Protein AF-A0AAW2SDZ9-F1 (afdb_monomer_lite)

Sequence (221 aa):
MKGCKKLHLLQLLFLLTMFFPRPSVSGETPVSYCGGIRVKSPFLHQHPSNSSLLSHMIICKSDKLYYRTSIGLFKISHIDYENKLLTVSHSSCSSASSFVSPHNLSAGFVRSSSPNSLVLFNCSNRSSRFWTVPCNVTKLSGCHDHKQELTKGLSSCLLVDDVGKLKRGFHPRQLSCTHYSLVHRNKEILELGTRISFDIPDHVPNPCNECEKPDGIVGLD

Radius of gyration: 27.08 Å; chains: 1; bounding box: 66×50×92 Å

pLDDT: mean 74.29, std 16.48, range [34.25, 95.94]

Secondary structure (DSSP, 8-state):
---SSHHHHHHHHHHHHHSS-------PPP-EEETTEEE-TTTS---TTS--GGGGGEEEETTEEEEEETTEEEEEEEEETTTTEEEE---SSEEGGGPPPHHHHTTTPPPPSSPEEEEEES-SS--TTSEEEES--TT-GGGTT--SS-SSS-PEEEEES-GGGSPTT--GGGGT-SEEEEEEEETTEEEESEEEE----TT---THHHHTSTT--PPP-

Foldseek 3Di:
DPDPDPVVVVVVVVVVVVPDPDPPPPPDFDWDAQQPAIDGPPLDQDDPVDHDPNVVQWDRDPSFIWGDFPVGTFTWDYADPVQQKTWTFDDLKAFLVPDDQLVRVQNPADARPFAKKKKFFDFPADDPQWDWDQCPLPPSCVVVVPPPDDPDDRRIITMDRHSVPDDVPDGSCVRPTGIMFIWTDDPPHTDGTRMHHPDDPPDPDDLCVLVVDPPRDDDDD

Organism: NCBI:txid2727403

Structure (mmCIF, N/CA/C/O backbone):
data_AF-A0AAW2SDZ9-F1
#
_entry.id   AF-A0AAW2SDZ9-F1
#
loop_
_atom_site.group_PDB
_atom_site.id
_atom_site.type_symbol
_atom_site.label_atom_id
_atom_site.label_alt_id
_atom_site.label_comp_id
_atom_site.label_asym_id
_atom_site.label_entity_id
_atom_site.label_seq_id
_atom_site.pdbx_PDB_ins_code
_atom_site.Cartn_x
_atom_site.Cartn_y
_atom_site.Cartn_z
_atom_site.occupancy
_atom_site.B_iso_or_equiv
_atom_site.auth_seq_id
_atom_site.auth_comp_id
_atom_site.auth_asym_id
_atom_site.auth_atom_id
_atom_site.pdbx_PDB_model_num
ATOM 1 N N . MET A 1 1 ? -43.343 24.038 71.003 1.00 43.19 1 MET A N 1
ATOM 2 C CA . MET A 1 1 ? -42.106 24.287 70.220 1.00 43.19 1 MET A CA 1
ATOM 3 C C . MET A 1 1 ? -41.408 22.970 69.846 1.00 43.19 1 MET A C 1
ATOM 5 O O . MET A 1 1 ? -40.506 22.557 70.557 1.00 43.19 1 MET A O 1
ATOM 9 N N . LYS A 1 2 ? -41.805 22.272 68.767 1.00 49.50 2 LYS A N 1
ATOM 10 C CA . LYS A 1 2 ? -41.091 21.077 68.242 1.00 49.50 2 LYS A CA 1
ATOM 11 C C . LYS A 1 2 ? -41.336 20.909 66.726 1.00 49.50 2 LYS A C 1
ATOM 13 O O . LYS A 1 2 ? -41.935 19.932 66.304 1.00 49.50 2 LYS A O 1
ATOM 18 N N . GLY A 1 3 ? -40.917 21.884 65.912 1.00 51.44 3 GLY A N 1
ATOM 19 C CA . GLY A 1 3 ? -41.162 21.865 64.455 1.00 51.44 3 GLY A CA 1
ATOM 20 C C . GLY A 1 3 ? -40.002 22.300 63.548 1.00 51.44 3 GLY A C 1
ATOM 21 O O . GLY A 1 3 ? -40.055 22.034 62.358 1.00 51.44 3 GLY A O 1
ATOM 22 N N . CYS A 1 4 ? -38.923 22.893 64.076 1.00 47.59 4 CYS A N 1
ATOM 23 C CA . CYS A 1 4 ? -37.859 23.503 63.253 1.00 47.59 4 CYS A CA 1
ATOM 24 C C . CYS A 1 4 ? -36.527 22.729 63.209 1.00 47.59 4 CYS A C 1
ATOM 26 O O . CYS A 1 4 ? -35.484 23.331 62.991 1.00 47.59 4 CYS A O 1
ATOM 28 N N . LYS A 1 5 ? -36.509 21.406 63.439 1.00 53.44 5 LYS A N 1
ATOM 29 C CA . LYS A 1 5 ? -35.250 20.618 63.398 1.00 53.44 5 LYS A CA 1
ATOM 30 C C . LYS A 1 5 ? -35.151 19.611 62.244 1.00 53.44 5 LYS A C 1
ATOM 32 O O . LYS A 1 5 ? -34.051 19.193 61.912 1.00 53.44 5 LYS A O 1
ATOM 37 N N . LYS A 1 6 ? -36.268 19.238 61.605 1.00 53.81 6 LYS A N 1
ATOM 38 C CA . LYS A 1 6 ? -36.286 18.212 60.539 1.00 53.81 6 LYS A CA 1
ATOM 39 C C . LYS A 1 6 ? -35.994 18.760 59.136 1.00 53.81 6 LYS A C 1
ATOM 41 O O . LYS A 1 6 ? -35.427 18.038 58.326 1.00 53.81 6 LYS A O 1
ATOM 46 N N . LEU A 1 7 ? -36.337 20.023 58.864 1.00 55.53 7 LEU A N 1
ATOM 47 C CA . LEU A 1 7 ? -36.178 20.628 57.533 1.00 55.53 7 LEU A CA 1
ATOM 48 C C . LEU A 1 7 ? -34.702 20.895 57.184 1.00 55.53 7 LEU A C 1
ATOM 50 O O . LEU A 1 7 ? -34.272 20.628 56.065 1.00 55.53 7 LEU A O 1
ATOM 54 N N . HIS A 1 8 ? -33.905 21.315 58.173 1.00 60.53 8 HIS A N 1
ATOM 55 C CA . HIS A 1 8 ? -32.476 21.582 57.986 1.00 60.53 8 HIS A CA 1
ATOM 56 C C . HIS A 1 8 ? -31.649 20.322 57.718 1.00 60.53 8 HIS A C 1
ATOM 58 O O . HIS A 1 8 ? -30.700 20.378 56.944 1.00 60.53 8 HIS A O 1
ATOM 64 N N . LEU A 1 9 ? -32.017 19.180 58.308 1.00 63.91 9 LEU A N 1
ATOM 65 C CA . LEU A 1 9 ? -31.294 17.924 58.095 1.00 63.91 9 LEU A CA 1
ATOM 66 C C . LEU A 1 9 ? -31.466 17.405 56.660 1.00 63.91 9 LEU A C 1
ATOM 68 O O . LEU A 1 9 ? -30.516 16.908 56.064 1.00 63.91 9 LEU A O 1
ATOM 72 N N . LEU A 1 10 ? -32.668 17.562 56.095 1.00 62.41 10 LEU A N 1
ATOM 73 C CA . LEU A 1 10 ? -32.974 17.131 54.732 1.00 62.41 10 LEU A CA 1
ATOM 74 C C . LEU A 1 10 ? -32.269 18.013 53.689 1.00 62.41 10 LEU A C 1
ATOM 76 O O . LEU A 1 10 ? -31.719 17.496 52.722 1.00 62.41 10 LEU A O 1
ATOM 80 N N . GLN A 1 11 ? -32.224 19.331 53.921 1.00 63.97 11 GLN A N 1
ATOM 81 C CA . GLN A 1 11 ? -31.467 20.268 53.083 1.00 63.97 11 GLN A CA 1
ATOM 82 C C . GLN A 1 11 ? -29.956 20.015 53.145 1.00 63.97 11 GLN A C 1
ATOM 84 O O . GLN A 1 11 ? -29.286 20.096 52.118 1.00 63.97 11 GLN A O 1
ATOM 89 N N . LEU A 1 12 ? -29.422 19.655 54.317 1.00 63.34 12 LEU A N 1
ATOM 90 C CA . LEU A 1 12 ? -28.005 19.327 54.469 1.00 63.34 12 LEU A CA 1
ATOM 91 C C . LEU A 1 12 ? -27.632 18.033 53.722 1.00 63.34 12 LEU A C 1
ATOM 93 O O . LEU A 1 12 ? -26.580 17.976 53.090 1.00 63.34 12 LEU A O 1
ATOM 97 N N . LEU A 1 13 ? -28.512 17.022 53.729 1.00 60.75 13 LEU A N 1
ATOM 98 C CA . LEU A 1 13 ? -28.310 15.778 52.976 1.00 60.75 13 LEU A CA 1
ATOM 99 C C . LEU A 1 13 ? -28.316 16.014 51.455 1.00 60.75 13 LEU A C 1
ATOM 101 O O . LEU A 1 13 ? -27.503 15.436 50.738 1.00 60.75 13 LEU A O 1
ATOM 105 N N . PHE A 1 14 ? -29.205 16.894 50.981 1.00 59.59 14 PHE A N 1
ATOM 106 C CA . PHE A 1 14 ? -29.326 17.255 49.564 1.00 59.59 14 PHE A CA 1
ATOM 107 C C . PHE A 1 14 ? -28.098 18.021 49.050 1.00 59.59 14 PHE A C 1
ATOM 109 O O . PHE A 1 14 ? -27.644 17.808 47.924 1.00 59.59 14 PHE A O 1
ATOM 116 N N . LEU A 1 15 ? -27.522 18.885 49.890 1.00 59.75 15 LEU A N 1
ATOM 117 C CA . LEU A 1 15 ? -26.278 19.591 49.582 1.00 59.75 15 LEU A CA 1
ATOM 118 C C . LEU A 1 15 ? -25.075 18.638 49.564 1.00 59.75 15 LEU A C 1
ATOM 120 O O . LEU A 1 15 ? -24.214 18.773 48.698 1.00 59.75 15 LEU A O 1
ATOM 124 N N . LEU A 1 16 ? -25.043 17.631 50.446 1.00 58.28 16 LEU A N 1
ATOM 125 C CA . LEU A 1 16 ? -23.965 16.639 50.473 1.00 58.28 16 LEU A CA 1
ATOM 126 C C . LEU A 1 16 ? -23.926 15.799 49.185 1.00 58.28 16 LEU A C 1
ATOM 128 O O . LEU A 1 16 ? -22.848 15.536 48.665 1.00 58.28 16 LEU A O 1
ATOM 132 N N . THR A 1 17 ? -25.083 15.449 48.609 1.00 58.28 17 THR A N 1
ATOM 133 C CA . THR A 1 17 ? -25.159 14.707 47.334 1.00 58.28 17 THR A CA 1
ATOM 134 C C . THR A 1 17 ? -24.681 15.494 46.109 1.00 58.28 17 THR A C 1
ATOM 136 O O . THR A 1 17 ? -24.306 14.878 45.115 1.00 58.28 17 THR A O 1
ATOM 139 N N . MET A 1 18 ? -24.649 16.830 46.174 1.00 56.72 18 MET A N 1
ATOM 140 C CA . MET A 1 18 ? -24.175 17.690 45.076 1.00 56.72 18 MET A CA 1
ATOM 141 C C . MET A 1 18 ? -22.652 17.908 45.099 1.00 56.72 18 MET A C 1
ATOM 143 O O . MET A 1 18 ? -22.088 18.341 44.099 1.00 56.72 18 MET A O 1
ATOM 147 N N . PHE A 1 19 ? -21.987 17.595 46.220 1.00 53.06 19 PHE A N 1
ATOM 148 C CA . PHE A 1 19 ? -20.543 17.786 46.420 1.00 53.06 19 PHE A CA 1
ATOM 149 C C . PHE A 1 19 ? -19.707 16.510 46.288 1.00 53.06 19 PHE A C 1
ATOM 151 O O . PHE A 1 19 ? -18.482 16.585 46.367 1.00 53.06 19 PHE A O 1
ATOM 158 N N . PHE A 1 20 ? -20.323 15.348 46.055 1.00 50.41 20 PHE A N 1
ATOM 159 C CA . PHE A 1 20 ? -19.563 14.164 45.664 1.00 50.41 20 PHE A CA 1
ATOM 160 C C . PHE A 1 20 ? -19.255 14.253 44.165 1.00 50.41 20 PHE A C 1
ATOM 162 O O . PHE A 1 20 ? -20.183 14.135 43.358 1.00 50.41 20 PHE A O 1
ATOM 169 N N . PRO A 1 21 ? -17.987 14.453 43.752 1.00 51.69 21 PRO A N 1
ATOM 170 C CA . PRO A 1 21 ? -17.629 14.278 42.357 1.00 51.69 21 PRO A CA 1
ATOM 171 C C . PRO A 1 21 ? -18.003 12.848 41.978 1.00 51.69 21 PRO A C 1
ATOM 173 O O . PRO A 1 21 ? -17.504 11.884 42.564 1.00 51.69 21 PRO A O 1
ATOM 176 N N . ARG A 1 22 ? -18.925 12.702 41.018 1.00 55.41 22 ARG A N 1
ATOM 177 C CA . ARG A 1 22 ? -19.121 11.415 40.350 1.00 55.41 22 ARG A CA 1
ATOM 178 C C . ARG A 1 22 ? -17.735 10.959 39.896 1.00 55.41 22 ARG A C 1
ATOM 180 O O . ARG A 1 22 ? -17.045 11.781 39.288 1.00 55.41 22 ARG A O 1
ATOM 187 N N . PRO A 1 23 ? -17.316 9.711 40.167 1.00 48.78 23 PRO A N 1
ATOM 188 C CA . PRO A 1 23 ? -16.119 9.197 39.535 1.00 48.78 23 PRO A CA 1
ATOM 189 C C . PRO A 1 23 ? -16.330 9.374 38.036 1.00 48.78 23 PRO A C 1
ATOM 191 O O . PRO A 1 23 ? -17.283 8.842 37.461 1.00 48.78 23 PRO A O 1
ATOM 194 N N . SER A 1 24 ? -15.503 10.219 37.430 1.00 46.28 24 SER A N 1
ATOM 195 C CA . SER A 1 24 ? -15.378 10.302 35.991 1.00 46.28 24 SER A CA 1
ATOM 196 C C . SER A 1 24 ? -14.988 8.902 35.557 1.00 46.28 24 SER A C 1
ATOM 198 O O . SER A 1 24 ? -13.851 8.470 35.736 1.00 46.28 24 SER A O 1
ATOM 200 N N . VAL A 1 25 ? -15.967 8.154 35.051 1.00 47.84 25 VAL A N 1
ATOM 201 C CA . VAL A 1 25 ? -15.690 6.964 34.265 1.00 47.84 25 VAL A CA 1
ATOM 202 C C . VAL A 1 25 ? -14.844 7.492 33.121 1.00 47.84 25 VAL A C 1
ATOM 204 O O . VAL A 1 25 ? -15.351 8.189 32.243 1.00 47.84 25 VAL A O 1
ATOM 207 N N . SER A 1 26 ? -13.533 7.268 33.208 1.00 44.31 26 SER A N 1
ATOM 208 C CA . SER A 1 26 ? -12.640 7.408 32.072 1.00 44.31 26 SER A CA 1
ATOM 209 C C . SER A 1 26 ? -13.238 6.499 31.012 1.00 44.31 26 SER A C 1
ATOM 211 O O . SER A 1 26 ? -13.175 5.277 31.136 1.00 44.31 26 SER A O 1
ATOM 213 N N . GLY A 1 27 ? -13.981 7.088 30.075 1.00 50.06 27 GLY A N 1
ATOM 214 C CA . GLY A 1 27 ? -14.628 6.344 29.015 1.00 50.06 27 GLY A CA 1
ATOM 215 C C . GLY A 1 27 ? -13.517 5.730 28.191 1.00 50.06 27 GLY A C 1
ATOM 216 O O . GLY A 1 27 ? -12.875 6.435 27.414 1.00 50.06 27 GLY A O 1
ATOM 217 N N . GLU A 1 28 ? -13.242 4.444 28.400 1.00 55.59 28 GLU A N 1
ATOM 218 C CA . GLU A 1 28 ? -12.348 3.714 27.519 1.00 55.59 28 GLU A CA 1
ATOM 219 C C . GLU A 1 28 ? -12.845 3.934 26.093 1.00 55.59 28 GLU A C 1
ATOM 221 O O . GLU A 1 28 ? -14.017 3.703 25.782 1.00 55.59 28 GLU A O 1
ATOM 226 N N . THR A 1 29 ? -11.970 4.456 25.229 1.00 62.75 29 THR A N 1
ATOM 227 C CA . THR A 1 29 ? -12.328 4.687 23.831 1.00 62.75 29 THR A CA 1
ATOM 228 C C . THR A 1 29 ? -12.830 3.367 23.259 1.00 62.75 29 THR A C 1
ATOM 230 O O . THR A 1 29 ? -12.077 2.389 23.327 1.00 62.75 29 THR A O 1
ATOM 233 N N . PRO A 1 30 ? -14.049 3.306 22.703 1.00 73.81 30 PRO A N 1
ATOM 234 C CA . PRO A 1 30 ? -14.606 2.044 22.258 1.00 73.81 30 PRO A CA 1
ATOM 235 C C . PRO A 1 30 ? -13.696 1.427 21.192 1.00 73.81 30 PRO A C 1
ATOM 237 O O . PRO A 1 30 ? -13.213 2.096 20.273 1.00 73.81 30 PRO A O 1
ATOM 240 N N . VAL A 1 31 ? -13.412 0.142 21.371 1.00 79.19 31 VAL A N 1
ATOM 241 C CA . VAL A 1 31 ? -12.524 -0.643 20.519 1.00 79.19 31 VAL A CA 1
ATOM 242 C C . VAL A 1 31 ? -13.342 -1.759 19.899 1.00 79.19 31 VAL A C 1
ATOM 244 O O . VAL A 1 31 ? -14.071 -2.455 20.597 1.00 79.19 31 VAL A O 1
ATOM 247 N N . SER A 1 32 ? -13.174 -1.963 18.598 1.00 88.94 32 SER A N 1
ATOM 248 C CA . SER A 1 32 ? -13.657 -3.157 17.907 1.00 88.94 32 SER A CA 1
ATOM 249 C C . SER A 1 32 ? -12.501 -3.885 17.228 1.00 88.94 32 SER A C 1
ATOM 251 O O . SER A 1 32 ? -11.376 -3.380 17.163 1.00 88.94 32 SER A O 1
ATOM 253 N N . TYR A 1 33 ? -12.769 -5.090 16.742 1.00 92.31 33 TYR A N 1
ATOM 254 C CA . TYR A 1 33 ? -11.810 -5.903 16.007 1.00 92.31 33 TYR A CA 1
ATOM 255 C C . TYR A 1 33 ? -12.425 -6.348 14.684 1.00 92.31 33 TYR A C 1
ATOM 257 O O . TYR A 1 33 ? -13.627 -6.591 14.597 1.00 92.31 33 TYR A O 1
ATOM 265 N N . CYS A 1 34 ? -11.585 -6.453 13.660 1.00 93.38 34 CYS A N 1
ATOM 266 C CA . CYS A 1 34 ? -11.912 -7.102 12.397 1.00 93.38 34 CYS A CA 1
ATOM 267 C C . CYS A 1 34 ? -10.783 -8.080 12.071 1.00 93.38 34 CYS A C 1
ATOM 269 O O . CYS A 1 34 ? -9.660 -7.654 11.771 1.00 93.38 34 CYS A O 1
ATOM 271 N N . GLY A 1 35 ? -11.046 -9.379 12.205 1.00 91.38 35 GLY A N 1
ATOM 272 C CA . GLY A 1 35 ? -10.000 -10.387 12.313 1.00 91.38 35 GLY A CA 1
ATOM 273 C C . GLY A 1 35 ? -9.043 -10.062 13.447 1.00 91.38 35 GLY A C 1
ATOM 274 O O . GLY A 1 35 ? -9.447 -9.804 14.578 1.00 91.38 35 GLY A O 1
ATOM 275 N N . GLY A 1 36 ? -7.752 -10.015 13.126 1.00 91.50 36 GLY A N 1
ATOM 276 C CA . GLY A 1 36 ? -6.700 -9.650 14.077 1.00 91.50 36 GLY A CA 1
ATOM 277 C C . GLY A 1 36 ? -6.438 -8.146 14.217 1.00 91.50 36 GLY A C 1
ATOM 278 O O . GLY A 1 36 ? -5.554 -7.764 14.980 1.00 91.50 36 GLY A O 1
ATOM 279 N N . ILE A 1 37 ? -7.139 -7.278 13.477 1.00 93.88 37 ILE A N 1
ATOM 280 C CA . ILE A 1 37 ? -6.831 -5.840 13.438 1.00 93.88 37 ILE A CA 1
ATOM 281 C C . ILE A 1 37 ? -7.727 -5.083 14.415 1.00 93.88 37 ILE A C 1
ATOM 283 O O . ILE A 1 37 ? -8.954 -5.127 14.320 1.00 93.88 37 ILE A O 1
ATOM 287 N N . ARG A 1 38 ? -7.098 -4.339 15.331 1.00 93.56 38 ARG A N 1
ATOM 288 C CA . ARG A 1 38 ? -7.775 -3.453 16.282 1.00 93.56 38 ARG A CA 1
ATOM 289 C C . ARG A 1 38 ? -8.262 -2.183 15.578 1.00 93.56 38 ARG A C 1
ATOM 291 O O . ARG A 1 38 ? -7.461 -1.408 15.050 1.00 93.56 38 ARG A O 1
ATOM 298 N N . VAL A 1 39 ? -9.566 -1.939 15.620 1.00 92.62 39 VAL A N 1
ATOM 299 C CA . VAL A 1 39 ? -10.228 -0.764 15.043 1.00 92.62 39 VAL A CA 1
ATOM 300 C C . VAL A 1 39 ? -10.672 0.174 16.168 1.00 92.62 39 VAL A C 1
ATOM 302 O O . VAL A 1 39 ? -11.434 -0.214 17.054 1.00 92.62 39 VAL A O 1
ATOM 305 N N . LYS A 1 40 ? -10.176 1.412 16.145 1.00 90.88 40 LYS A N 1
ATOM 306 C CA . LYS A 1 40 ? -10.482 2.483 17.106 1.00 90.88 40 LYS A CA 1
ATOM 307 C C . LYS A 1 40 ? -10.964 3.731 16.367 1.00 90.88 40 LYS A C 1
ATOM 309 O O . LYS A 1 40 ? -10.940 3.782 15.138 1.00 90.88 40 LYS A O 1
ATOM 314 N N . SER A 1 41 ? -11.378 4.754 17.114 1.00 85.25 41 SER A N 1
ATOM 315 C CA . SER A 1 41 ? -11.547 6.108 16.563 1.00 85.25 41 SER A CA 1
ATOM 316 C C . SER A 1 41 ? -10.285 6.530 15.783 1.00 85.25 41 SER A C 1
ATOM 318 O O . SER A 1 41 ? -9.182 6.219 16.242 1.00 85.25 41 SER A O 1
ATOM 320 N N . PRO A 1 42 ? -10.402 7.179 14.608 1.00 84.94 42 PRO A N 1
ATOM 321 C CA . PRO A 1 42 ? -11.620 7.717 13.978 1.00 84.94 42 PRO A CA 1
ATOM 322 C C . PRO A 1 42 ? -12.363 6.728 13.064 1.00 84.94 42 PRO A C 1
ATOM 324 O O . PRO A 1 42 ? -13.359 7.084 12.442 1.00 84.94 42 PRO A O 1
ATOM 327 N N . PHE A 1 43 ? -11.886 5.491 12.959 1.00 86.94 43 PHE A N 1
ATOM 328 C CA . PHE A 1 43 ? -12.446 4.485 12.062 1.00 86.94 43 PHE A CA 1
ATOM 329 C C . PHE A 1 43 ? -13.607 3.687 12.658 1.00 86.94 43 PHE A C 1
ATOM 331 O O . PHE A 1 43 ? -14.300 2.958 1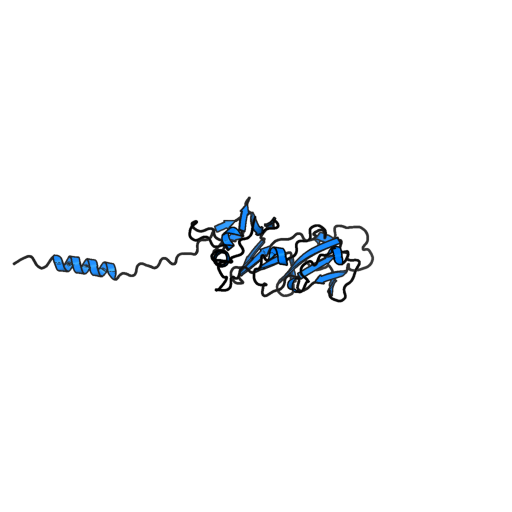1.949 1.00 86.94 43 PHE A O 1
ATOM 338 N N . LEU A 1 44 ? -13.809 3.796 13.969 1.00 83.88 44 LEU A N 1
ATOM 339 C CA . LEU A 1 44 ? -14.905 3.128 14.642 1.00 83.88 44 LEU A CA 1
ATOM 340 C C . LEU A 1 44 ? -16.236 3.744 14.204 1.00 83.88 44 LEU A C 1
ATOM 342 O O . LEU A 1 44 ? -16.443 4.950 14.346 1.00 83.88 44 LEU A O 1
ATOM 346 N N . HIS A 1 45 ? -17.150 2.907 13.721 1.00 70.00 45 HIS A N 1
ATOM 347 C CA . HIS A 1 45 ? -18.512 3.337 13.452 1.00 70.00 45 HIS A CA 1
ATOM 348 C C . HIS A 1 45 ? -19.240 3.523 14.791 1.00 70.00 45 HIS A C 1
ATOM 350 O O . HIS A 1 45 ? -19.665 2.562 15.430 1.00 70.00 45 HIS A O 1
ATOM 356 N N . GLN A 1 46 ? -19.282 4.766 15.269 1.00 62.91 46 GLN A N 1
ATOM 357 C CA . GLN A 1 46 ? -20.121 5.166 16.398 1.00 62.91 46 GLN A CA 1
ATOM 358 C C . GLN A 1 46 ? -21.545 5.452 15.903 1.00 62.91 46 GLN A C 1
ATOM 360 O O . GLN A 1 46 ? -21.795 5.436 14.699 1.00 62.91 46 GLN A O 1
ATOM 365 N N . HIS A 1 47 ? -22.474 5.687 16.836 1.00 58.88 47 HIS A N 1
ATOM 366 C CA . HIS A 1 47 ? -23.878 6.034 16.576 1.00 58.88 47 HIS A CA 1
ATOM 367 C C . HIS A 1 47 ? -24.032 6.927 15.319 1.00 58.88 47 HIS A C 1
ATOM 369 O O . HIS A 1 47 ? -23.236 7.858 15.175 1.00 58.88 47 HIS A O 1
ATOM 375 N N . PRO A 1 48 ? -25.030 6.705 14.436 1.00 57.28 48 PRO A N 1
ATOM 376 C CA . PRO A 1 48 ? -25.147 7.364 13.123 1.00 57.28 48 PRO A CA 1
ATOM 377 C C . PRO A 1 48 ? -25.038 8.898 13.108 1.00 57.28 48 PRO A C 1
ATOM 379 O O . PRO A 1 48 ? -24.704 9.467 12.077 1.00 57.28 48 PRO A O 1
ATOM 382 N N . SER A 1 49 ? -25.275 9.577 14.232 1.00 57.25 49 SER A N 1
ATOM 383 C CA . SER A 1 49 ? -25.127 11.030 14.365 1.00 57.25 49 SER A CA 1
ATOM 384 C C . SER A 1 49 ? -23.679 11.519 14.539 1.00 57.25 49 SER A C 1
ATOM 386 O O . SER A 1 49 ? -23.430 12.702 14.346 1.00 57.25 49 SER A O 1
ATOM 388 N N . ASN A 1 50 ? -22.728 10.643 14.896 1.00 56.88 50 ASN A N 1
ATOM 389 C CA . ASN A 1 50 ? -21.344 10.994 15.263 1.00 56.88 50 ASN A CA 1
ATOM 390 C C . ASN A 1 50 ? -20.284 10.211 14.456 1.00 56.88 50 ASN A C 1
ATOM 392 O O . ASN A 1 50 ? -19.125 10.122 14.868 1.00 56.88 50 ASN A O 1
ATOM 396 N N . SER A 1 51 ? -20.652 9.592 13.329 1.00 61.31 51 SER A N 1
ATOM 397 C CA . SER A 1 51 ? -19.697 8.819 12.526 1.00 61.31 51 SER A CA 1
ATOM 398 C C . SER A 1 51 ? -18.718 9.746 11.795 1.00 61.31 51 SER A C 1
ATOM 400 O O . SER A 1 51 ? -19.136 10.571 10.985 1.00 61.31 51 SER A O 1
ATOM 402 N N . SER A 1 52 ? -17.415 9.586 12.032 1.00 72.75 52 SER A N 1
ATOM 403 C CA . SER A 1 52 ? -16.373 10.263 11.248 1.00 72.75 52 SER A CA 1
ATOM 404 C C . SER A 1 52 ? -16.426 9.832 9.776 1.00 72.75 52 SER A C 1
ATOM 406 O O . SER A 1 52 ? -16.692 8.660 9.491 1.00 72.75 52 SER A O 1
ATOM 408 N N . LEU A 1 53 ? -16.088 10.732 8.841 1.00 77.56 53 LEU A N 1
ATOM 409 C CA . LEU A 1 53 ? -15.893 10.391 7.421 1.00 77.56 53 LEU A CA 1
ATOM 410 C C . LEU A 1 53 ? -14.916 9.218 7.248 1.00 77.56 53 LEU A C 1
ATOM 412 O O . LEU A 1 53 ? -15.128 8.356 6.398 1.00 77.56 53 LEU A O 1
ATOM 416 N N . LEU A 1 54 ? -13.897 9.127 8.110 1.00 83.62 54 LEU A N 1
ATOM 417 C CA . LEU A 1 54 ? -12.918 8.040 8.090 1.00 83.62 54 LEU A CA 1
ATOM 418 C C . LEU A 1 54 ? -13.545 6.679 8.406 1.00 83.62 54 LEU A C 1
ATOM 420 O O . LEU A 1 54 ? -13.115 5.675 7.845 1.00 83.62 54 LEU A O 1
ATOM 424 N N . SER A 1 55 ? -14.592 6.624 9.235 1.00 85.88 55 SER A N 1
ATOM 425 C CA . SER A 1 55 ? -15.284 5.363 9.536 1.00 85.88 55 SER A CA 1
ATOM 426 C C . SER A 1 55 ? -15.941 4.739 8.299 1.00 85.88 55 SER A C 1
ATOM 428 O O . SER A 1 55 ? -16.025 3.519 8.207 1.00 85.88 55 SER A O 1
ATOM 430 N N . HIS A 1 56 ? -16.317 5.553 7.306 1.00 84.62 56 HIS A N 1
ATOM 431 C CA . HIS A 1 56 ? -16.877 5.092 6.026 1.00 84.62 56 HIS A CA 1
ATOM 432 C C . HIS A 1 56 ? -15.810 4.656 5.016 1.00 84.62 56 HIS A C 1
ATOM 434 O O . HIS A 1 56 ? -16.121 4.015 4.008 1.00 84.62 56 HIS A O 1
ATOM 440 N N . MET A 1 57 ? -14.545 4.987 5.281 1.00 88.38 57 MET A N 1
ATOM 441 C CA . MET A 1 57 ? -13.411 4.619 4.437 1.00 88.38 57 MET A CA 1
ATOM 442 C C . MET A 1 57 ? -12.875 3.224 4.728 1.00 88.38 57 MET A C 1
ATOM 444 O O . MET A 1 57 ? -12.011 2.748 3.994 1.00 88.38 57 MET A O 1
ATOM 448 N N . ILE A 1 58 ? -13.356 2.555 5.775 1.00 91.69 58 ILE A N 1
ATOM 449 C CA . ILE A 1 58 ? -12.996 1.169 6.039 1.00 91.69 58 ILE A CA 1
ATOM 450 C C . ILE A 1 58 ? -14.234 0.287 6.135 1.00 91.69 58 ILE A C 1
ATOM 452 O O . ILE A 1 58 ? -15.299 0.713 6.565 1.00 91.69 58 ILE A O 1
ATOM 456 N N . ILE A 1 59 ? -14.092 -0.969 5.730 1.00 93.12 59 ILE A N 1
ATOM 457 C CA . ILE A 1 59 ? -15.147 -1.973 5.829 1.00 93.12 59 ILE A CA 1
ATOM 458 C C . ILE A 1 59 ? -14.557 -3.289 6.316 1.00 93.12 59 ILE A C 1
ATOM 460 O O . ILE A 1 59 ? -13.537 -3.759 5.811 1.00 93.12 59 ILE A O 1
ATOM 464 N N . CYS A 1 60 ? -15.214 -3.898 7.298 1.00 93.75 60 CYS A N 1
ATOM 465 C CA . CYS A 1 60 ? -14.915 -5.259 7.713 1.00 93.75 60 CYS A CA 1
ATOM 466 C C . CYS A 1 60 ? -15.809 -6.229 6.935 1.00 93.75 60 CYS A C 1
ATOM 468 O O . CYS A 1 60 ? -17.032 -6.158 7.038 1.00 93.75 60 CYS A O 1
ATOM 470 N N . LYS A 1 61 ? -15.218 -7.133 6.147 1.00 94.06 61 LYS A N 1
ATOM 471 C CA . LYS A 1 61 ? -15.957 -8.157 5.395 1.00 94.06 61 LYS A CA 1
ATOM 472 C C . LYS A 1 61 ? -15.249 -9.499 5.498 1.00 94.06 61 LYS A C 1
ATOM 474 O O . LYS A 1 61 ? -14.076 -9.604 5.147 1.00 94.06 61 LYS A O 1
ATOM 479 N N . SER A 1 62 ? -15.978 -10.525 5.938 1.00 94.31 62 SER A N 1
ATOM 480 C CA . SER A 1 62 ? -15.444 -11.887 6.094 1.00 94.31 62 SER A CA 1
ATOM 481 C C . SER A 1 62 ? -14.145 -11.906 6.911 1.00 94.31 62 SER A C 1
ATOM 483 O O . SER A 1 62 ? -13.138 -12.457 6.469 1.00 94.31 62 SER A O 1
ATOM 485 N N . ASP A 1 63 ? -14.171 -11.230 8.063 1.00 93.12 63 ASP A N 1
ATOM 486 C CA . ASP A 1 63 ? -13.055 -11.149 9.015 1.00 93.12 63 ASP A CA 1
ATOM 487 C C . ASP A 1 63 ? -11.769 -10.497 8.465 1.00 93.12 63 ASP A C 1
ATOM 489 O O . ASP A 1 63 ? -10.658 -10.692 8.956 1.00 93.12 63 ASP A O 1
ATOM 493 N N . LYS A 1 64 ? -11.906 -9.705 7.397 1.00 95.94 64 LYS A N 1
ATOM 494 C CA . LYS A 1 64 ? -10.816 -8.949 6.778 1.00 95.94 64 LYS A CA 1
ATOM 495 C C . LYS A 1 64 ? -11.204 -7.487 6.678 1.00 95.94 64 LYS A C 1
ATOM 497 O O . LYS A 1 64 ? -12.314 -7.155 6.256 1.00 95.94 64 LYS A O 1
ATOM 502 N N . LEU A 1 65 ? -10.264 -6.624 7.040 1.00 95.56 65 LEU A N 1
ATOM 503 C CA . LEU A 1 65 ? -10.448 -5.188 6.964 1.00 95.56 65 LEU A CA 1
ATOM 504 C C . LEU A 1 65 ? -10.002 -4.667 5.598 1.00 95.56 65 LEU A C 1
ATOM 506 O O . LEU A 1 65 ? -8.919 -5.008 5.118 1.00 95.56 65 LEU A O 1
ATOM 510 N N . TYR A 1 66 ? -10.836 -3.839 4.981 1.00 95.31 66 TYR A N 1
ATOM 511 C CA . TYR A 1 66 ? -10.577 -3.231 3.683 1.00 95.31 66 TYR A CA 1
ATOM 512 C C . TYR A 1 66 ? -10.686 -1.718 3.766 1.00 95.31 66 TYR A C 1
ATOM 514 O O . TYR A 1 66 ? -11.560 -1.188 4.441 1.00 95.31 66 TYR A O 1
ATOM 522 N N . TYR A 1 67 ? -9.818 -1.047 3.029 1.00 93.00 67 TYR A N 1
ATOM 523 C CA . TYR A 1 67 ? -9.848 0.368 2.736 1.00 93.00 67 TYR A CA 1
ATOM 524 C C . TYR A 1 67 ? -10.677 0.601 1.471 1.00 93.00 67 TYR A C 1
ATOM 526 O O . TYR A 1 67 ? -10.407 0.009 0.421 1.00 93.00 67 TYR A O 1
ATOM 534 N N . ARG A 1 68 ? -11.712 1.429 1.591 1.00 90.75 68 ARG A N 1
ATOM 535 C CA . ARG A 1 68 ? -12.664 1.762 0.538 1.00 90.75 68 ARG A CA 1
ATOM 536 C C . ARG A 1 68 ? -12.220 3.029 -0.179 1.00 90.75 68 ARG A C 1
ATOM 538 O O . ARG A 1 68 ? -12.051 4.077 0.433 1.00 90.75 68 ARG A O 1
ATOM 545 N N . THR A 1 69 ? -12.095 2.924 -1.495 1.00 87.12 69 THR A N 1
ATOM 546 C CA . THR A 1 69 ? -11.774 4.034 -2.400 1.00 87.12 69 THR A CA 1
ATOM 547 C C . THR A 1 69 ? -12.753 4.054 -3.572 1.00 87.12 69 THR A C 1
ATOM 549 O O . THR A 1 69 ? -13.504 3.097 -3.768 1.00 87.12 69 THR A O 1
ATOM 552 N N . SER A 1 70 ? -12.706 5.103 -4.396 1.00 83.94 70 SER A N 1
ATOM 553 C CA . SER A 1 70 ? -13.472 5.179 -5.649 1.00 83.94 70 SER A CA 1
ATOM 554 C C . SER A 1 70 ? -13.059 4.128 -6.686 1.00 83.94 70 SER A C 1
ATOM 556 O O . SER A 1 70 ? -13.863 3.764 -7.536 1.00 83.94 70 SER A O 1
ATOM 558 N N . ILE A 1 71 ? -11.830 3.606 -6.610 1.00 85.69 71 ILE A N 1
ATOM 559 C CA . ILE A 1 71 ? -11.308 2.602 -7.551 1.00 85.69 71 ILE A CA 1
ATOM 560 C C . ILE A 1 71 ? -11.449 1.159 -7.043 1.00 85.69 71 ILE A C 1
ATOM 562 O O . ILE A 1 71 ? -11.101 0.225 -7.762 1.00 85.69 71 ILE A O 1
ATOM 566 N N . GLY A 1 72 ? -11.926 0.956 -5.809 1.00 89.69 72 GLY A N 1
ATOM 567 C CA . GLY A 1 72 ? -12.160 -0.376 -5.250 1.00 89.69 72 GLY A CA 1
ATOM 568 C C . GLY A 1 72 ? -11.851 -0.526 -3.760 1.00 89.69 72 GLY A C 1
ATOM 569 O O . GLY A 1 72 ? -11.627 0.447 -3.032 1.00 89.69 72 GLY A O 1
ATOM 570 N N . LEU A 1 73 ? -11.858 -1.788 -3.317 1.00 91.62 73 LEU A N 1
ATOM 571 C CA . LEU A 1 73 ? -11.565 -2.208 -1.947 1.00 91.62 73 LEU A CA 1
ATOM 572 C C . LEU A 1 73 ? -10.167 -2.820 -1.865 1.00 91.62 73 LEU A C 1
ATOM 574 O O . LEU A 1 73 ? -9.874 -3.801 -2.549 1.00 91.62 73 LEU A O 1
ATOM 578 N N . PHE A 1 74 ? -9.332 -2.297 -0.972 1.00 92.81 74 PHE A N 1
ATOM 579 C CA . PHE A 1 74 ? -7.971 -2.788 -0.771 1.00 92.81 74 PHE A CA 1
ATOM 580 C C . PHE A 1 74 ? -7.778 -3.315 0.638 1.00 92.81 74 PHE A C 1
ATOM 582 O O . PHE A 1 74 ? -8.148 -2.663 1.606 1.00 92.81 74 PHE A O 1
ATOM 589 N N . LYS A 1 75 ? -7.189 -4.500 0.781 1.00 94.81 75 LYS A N 1
ATOM 590 C CA . LYS A 1 75 ? -7.002 -5.112 2.098 1.00 94.81 75 LYS A CA 1
ATOM 591 C C . LYS A 1 75 ? -6.042 -4.278 2.954 1.00 94.81 75 LYS A C 1
ATOM 593 O O . LYS A 1 75 ? -4.952 -3.933 2.504 1.00 94.81 75 LYS A O 1
ATOM 598 N N . ILE A 1 76 ? -6.418 -4.022 4.200 1.00 95.19 76 ILE A N 1
ATOM 599 C CA . ILE A 1 76 ? -5.570 -3.383 5.209 1.00 95.19 76 ILE A CA 1
ATOM 600 C C . ILE A 1 76 ? -4.790 -4.474 5.945 1.00 95.19 76 ILE A C 1
ATOM 602 O O . ILE A 1 76 ? -5.368 -5.479 6.361 1.00 95.19 76 ILE A O 1
ATOM 606 N N . SER A 1 77 ? -3.478 -4.290 6.097 1.00 93.62 77 SER A N 1
ATOM 607 C CA . SER A 1 77 ? -2.634 -5.157 6.935 1.00 93.62 77 SER A CA 1
ATOM 608 C C . SER A 1 77 ? -2.430 -4.592 8.333 1.00 93.62 77 SER A C 1
ATOM 610 O O . SER A 1 77 ? -2.333 -5.361 9.284 1.00 93.62 77 SER A O 1
ATOM 612 N N . HIS A 1 78 ? -2.334 -3.268 8.461 1.00 93.69 78 HIS A N 1
ATOM 613 C CA . HIS A 1 78 ? -1.959 -2.622 9.713 1.00 93.69 78 HIS A CA 1
ATOM 614 C C . HIS A 1 78 ? -2.521 -1.200 9.815 1.00 93.69 78 HIS A C 1
ATOM 616 O O . HIS A 1 78 ? -2.612 -0.494 8.808 1.00 93.69 78 HIS A O 1
ATOM 622 N N . ILE A 1 79 ? -2.850 -0.777 11.038 1.00 93.50 79 ILE A N 1
ATOM 623 C CA . ILE A 1 79 ? -3.217 0.602 11.376 1.00 93.50 79 ILE A CA 1
ATOM 624 C C . ILE A 1 79 ? -2.331 1.048 12.538 1.00 93.50 79 ILE A C 1
ATOM 626 O O . ILE A 1 79 ? -2.381 0.474 13.623 1.00 93.50 79 ILE A O 1
ATOM 630 N N . ASP A 1 80 ? -1.537 2.081 12.295 1.00 91.94 80 ASP A N 1
ATOM 631 C CA . ASP A 1 80 ? -0.714 2.764 13.279 1.00 91.94 80 ASP A CA 1
ATOM 632 C C . ASP A 1 80 ? -1.436 4.040 13.726 1.00 91.94 80 ASP A C 1
ATOM 634 O O . ASP A 1 80 ? -1.522 5.020 12.985 1.00 91.94 80 ASP A O 1
ATOM 638 N N . TYR A 1 81 ? -1.996 4.009 14.933 1.00 90.06 81 TYR A N 1
ATOM 639 C CA . TYR A 1 81 ? -2.723 5.148 15.494 1.00 90.06 81 TYR A CA 1
ATOM 640 C C . TYR A 1 81 ? -1.799 6.235 16.045 1.00 90.06 81 TYR A C 1
ATOM 642 O O . TYR A 1 81 ? -2.228 7.381 16.127 1.00 90.06 81 TYR A O 1
ATOM 650 N N . GLU A 1 82 ? -0.557 5.899 16.403 1.00 90.19 82 GLU A N 1
ATOM 651 C CA . GLU A 1 82 ? 0.408 6.865 16.940 1.00 90.19 82 GLU A CA 1
ATOM 652 C C . GLU A 1 82 ? 0.906 7.778 15.823 1.00 90.19 82 GLU A C 1
ATOM 654 O O . GLU A 1 82 ? 0.871 8.999 15.945 1.00 90.19 82 GLU A O 1
ATOM 659 N N . ASN A 1 83 ? 1.282 7.182 14.691 1.00 89.06 83 ASN A N 1
ATOM 660 C CA . ASN A 1 83 ? 1.757 7.918 13.521 1.00 89.06 83 ASN A CA 1
ATOM 661 C C . ASN A 1 83 ? 0.632 8.308 12.550 1.00 89.06 83 ASN A C 1
ATOM 663 O O . ASN A 1 83 ? 0.901 8.929 11.523 1.00 89.06 83 ASN A O 1
ATOM 667 N N . LYS A 1 84 ? -0.618 7.939 12.858 1.00 90.12 84 LYS A N 1
ATOM 668 C CA . LYS A 1 84 ? -1.807 8.159 12.020 1.00 90.12 84 LYS A CA 1
ATOM 669 C C . LYS A 1 84 ? -1.656 7.595 10.595 1.00 90.12 84 LYS A C 1
ATOM 671 O O . LYS A 1 84 ? -1.994 8.248 9.607 1.00 90.12 84 LYS A O 1
ATOM 676 N N . LEU A 1 85 ? -1.140 6.366 10.482 1.00 90.94 85 LEU A N 1
ATOM 677 C CA . LEU A 1 85 ? -0.867 5.686 9.210 1.00 90.94 85 LEU A CA 1
ATOM 678 C C . LEU A 1 85 ? -1.673 4.395 9.049 1.00 90.94 85 LEU A C 1
ATOM 680 O O . LEU A 1 85 ? -1.697 3.528 9.918 1.00 90.94 85 LEU A O 1
ATOM 684 N N . LEU A 1 86 ? -2.265 4.212 7.877 1.00 92.25 86 LEU A N 1
ATOM 685 C CA . LEU A 1 86 ? -2.909 2.980 7.440 1.00 92.25 86 LEU A CA 1
ATOM 686 C C . LEU A 1 86 ? -2.033 2.297 6.387 1.00 92.25 86 LEU A C 1
ATOM 688 O O . LEU A 1 86 ? -1.564 2.944 5.456 1.00 92.25 86 LEU A O 1
ATOM 692 N N . THR A 1 87 ? -1.803 0.990 6.521 1.00 92.88 87 THR A N 1
ATOM 693 C CA . THR A 1 87 ? -1.011 0.213 5.555 1.00 92.88 87 THR A CA 1
ATOM 694 C C . THR A 1 87 ? -1.914 -0.698 4.734 1.00 92.88 87 THR A C 1
ATOM 696 O O . THR A 1 87 ? -2.548 -1.617 5.258 1.00 92.88 87 THR A O 1
ATOM 699 N N . VAL A 1 88 ? -1.952 -0.444 3.428 1.00 92.88 88 VAL A N 1
ATOM 700 C CA . VAL A 1 88 ? -2.633 -1.272 2.433 1.00 92.88 88 VAL A CA 1
ATOM 701 C C . VAL A 1 88 ? -1.701 -2.386 1.970 1.00 92.88 88 VAL A C 1
ATOM 703 O O . VAL A 1 88 ? -0.554 -2.139 1.600 1.00 92.88 88 VAL A O 1
ATOM 706 N N . SER A 1 89 ? -2.205 -3.618 1.977 1.00 89.94 89 SER A N 1
ATOM 707 C CA . SER A 1 89 ? -1.498 -4.803 1.494 1.00 89.94 89 SER A CA 1
ATOM 708 C C . SER A 1 89 ? -1.446 -4.840 -0.032 1.00 89.94 89 SER A C 1
ATOM 710 O O . SER A 1 89 ? -2.448 -4.583 -0.698 1.00 89.94 89 SER A O 1
ATOM 712 N N . HIS A 1 90 ? -0.310 -5.265 -0.582 1.00 84.94 90 HIS A N 1
ATOM 713 C CA . HIS A 1 90 ? -0.133 -5.509 -2.013 1.00 84.94 90 HIS A CA 1
ATOM 714 C C . HIS A 1 90 ? 0.505 -6.879 -2.258 1.00 84.94 90 HIS A C 1
ATOM 716 O O . HIS A 1 90 ? 1.191 -7.419 -1.389 1.00 84.94 90 HIS A O 1
ATOM 722 N N . SER A 1 91 ? 0.283 -7.439 -3.448 1.00 81.44 91 SER A N 1
ATOM 723 C CA . SER A 1 91 ? 1.049 -8.583 -3.940 1.00 81.44 91 SER A CA 1
ATOM 724 C C . SER A 1 91 ? 2.504 -8.193 -4.182 1.00 81.44 91 SER A C 1
ATOM 726 O O . SER A 1 91 ? 2.815 -7.063 -4.561 1.00 81.44 91 SER A O 1
ATOM 728 N N . SER A 1 92 ? 3.396 -9.161 -3.993 1.00 77.81 92 SER A N 1
ATOM 729 C CA . SER A 1 92 ? 4.829 -9.023 -4.249 1.00 77.81 92 SER A CA 1
ATOM 730 C C . SER A 1 92 ? 5.160 -8.829 -5.726 1.00 77.81 92 SER A C 1
ATOM 732 O O . SER A 1 92 ? 6.206 -8.259 -6.007 1.00 77.81 92 SER A O 1
ATOM 734 N N . CYS A 1 93 ? 4.290 -9.257 -6.646 1.00 83.00 93 CYS A N 1
ATOM 735 C CA . CYS A 1 93 ? 4.478 -9.106 -8.086 1.00 83.00 93 CYS A CA 1
ATOM 736 C C . CYS A 1 93 ? 3.152 -8.798 -8.789 1.00 83.00 93 CYS A C 1
ATOM 738 O O . CYS A 1 93 ? 2.377 -9.697 -9.107 1.00 83.00 93 CYS A O 1
ATOM 740 N N . SER A 1 94 ? 2.863 -7.518 -9.005 1.00 88.06 94 SER A N 1
ATOM 741 C CA . SER A 1 94 ? 1.665 -7.092 -9.732 1.00 88.06 94 SER A CA 1
ATOM 742 C C . SER A 1 94 ? 1.997 -6.837 -11.194 1.00 88.06 94 SER A C 1
ATOM 744 O O . SER A 1 94 ? 3.018 -6.222 -11.501 1.00 88.06 94 SER A O 1
ATOM 746 N N . SER A 1 95 ? 1.118 -7.250 -12.106 1.00 90.00 95 SER A N 1
ATOM 747 C CA . SER A 1 95 ? 1.250 -6.896 -13.521 1.00 90.00 95 SER A CA 1
ATOM 748 C C . SER A 1 95 ? 1.193 -5.380 -13.693 1.00 90.00 95 SER A C 1
ATOM 750 O O . SER A 1 95 ? 0.317 -4.712 -13.146 1.00 90.00 95 SER A O 1
ATOM 752 N N . ALA A 1 96 ? 2.060 -4.827 -14.539 1.00 90.44 96 ALA A N 1
ATOM 753 C CA . ALA A 1 96 ? 2.004 -3.424 -14.934 1.00 90.44 96 ALA A CA 1
ATOM 754 C C . ALA A 1 96 ? 0.641 -3.033 -15.535 1.00 90.44 96 ALA A C 1
ATOM 756 O O . ALA A 1 96 ? 0.309 -1.856 -15.541 1.00 90.44 96 ALA A O 1
ATOM 757 N N . SER A 1 97 ? -0.153 -3.988 -16.038 1.00 89.69 97 SER A N 1
ATOM 758 C CA . SER A 1 97 ? -1.513 -3.744 -16.541 1.00 89.69 97 SER A CA 1
ATOM 759 C C . SER A 1 97 ? -2.520 -3.359 -15.461 1.00 89.69 97 SER A C 1
ATOM 761 O O . SER A 1 97 ? -3.485 -2.669 -15.761 1.00 89.69 97 SER A O 1
ATOM 763 N N . SER A 1 98 ? -2.320 -3.825 -14.230 1.00 89.94 98 SER A N 1
ATOM 764 C CA . SER A 1 98 ? -3.206 -3.575 -13.093 1.00 89.94 98 SER A CA 1
ATOM 765 C C . SER A 1 98 ? -2.631 -2.497 -12.177 1.00 89.94 98 SER A C 1
ATOM 767 O O . SER A 1 98 ? -2.848 -2.537 -10.967 1.00 89.94 98 SER A O 1
ATOM 769 N N . PHE A 1 99 ? -1.827 -1.582 -12.729 1.00 90.38 99 PHE A N 1
ATOM 770 C CA . PHE A 1 99 ? -1.138 -0.582 -11.932 1.00 90.38 99 PHE A CA 1
ATOM 771 C C . PHE A 1 99 ? -2.122 0.363 -11.254 1.00 90.38 99 PHE A C 1
ATOM 773 O O . PHE A 1 99 ? -2.877 1.089 -11.899 1.00 90.38 99 PHE A O 1
ATOM 780 N N . VAL A 1 100 ? -2.049 0.386 -9.927 1.00 87.06 100 VAL A N 1
ATOM 781 C CA . VAL A 1 100 ? -2.790 1.326 -9.097 1.00 87.06 100 VAL A CA 1
ATOM 782 C C . VAL A 1 100 ? -1.842 2.424 -8.639 1.00 87.06 100 VAL A C 1
ATOM 784 O O . VAL A 1 100 ? -0.887 2.169 -7.906 1.00 87.06 100 VAL A O 1
ATOM 787 N N . SER A 1 101 ? -2.118 3.658 -9.064 1.00 83.25 101 SER A N 1
ATOM 788 C CA . SER A 1 101 ? -1.332 4.813 -8.637 1.00 83.25 101 SER A CA 1
ATOM 789 C C . SER A 1 101 ? -1.509 5.067 -7.134 1.00 83.25 101 SER A C 1
ATOM 791 O O . SER A 1 101 ? -2.649 5.180 -6.674 1.00 83.25 101 SER A O 1
ATOM 793 N N . PRO A 1 102 ? -0.420 5.257 -6.366 1.00 77.69 102 PRO A N 1
ATOM 794 C CA . PRO A 1 102 ? -0.498 5.644 -4.956 1.00 77.69 102 PRO A CA 1
ATOM 795 C C . PRO A 1 102 ? -1.278 6.939 -4.714 1.00 77.69 102 PRO A C 1
ATOM 797 O O . PRO A 1 102 ? -1.896 7.088 -3.666 1.00 77.69 102 PRO A O 1
ATOM 800 N N . HIS A 1 103 ? -1.310 7.849 -5.693 1.00 77.56 103 HIS A N 1
ATOM 801 C CA . HIS A 1 103 ? -2.130 9.062 -5.628 1.00 77.56 103 HIS A CA 1
ATOM 802 C C . HIS A 1 103 ? -3.633 8.770 -5.606 1.00 77.56 103 HIS A C 1
ATOM 804 O O . HIS A 1 103 ? -4.387 9.502 -4.972 1.00 77.56 103 HIS A O 1
ATOM 810 N N . ASN A 1 104 ? -4.067 7.699 -6.274 1.00 79.19 104 ASN A N 1
ATOM 811 C CA . ASN A 1 104 ? -5.469 7.287 -6.279 1.00 79.19 104 ASN A CA 1
ATOM 812 C C . ASN A 1 104 ? -5.827 6.564 -4.975 1.00 79.19 104 ASN A C 1
ATOM 814 O O . ASN A 1 104 ? -6.960 6.657 -4.514 1.00 79.19 104 ASN A O 1
ATOM 818 N N . LEU A 1 105 ? -4.855 5.875 -4.364 1.00 79.94 105 LEU A N 1
ATOM 819 C CA . LEU A 1 105 ? -5.020 5.256 -3.050 1.00 79.94 105 LEU A CA 1
ATOM 820 C C . LEU A 1 105 ? -5.074 6.297 -1.936 1.00 79.94 105 LEU A C 1
ATOM 822 O O . LEU A 1 105 ? -5.821 6.118 -0.991 1.00 79.94 105 LEU A O 1
ATOM 826 N N . SER A 1 106 ? -4.317 7.389 -2.026 1.00 76.38 106 SER A N 1
ATOM 827 C CA . SER A 1 106 ? -4.261 8.361 -0.936 1.00 76.38 106 SER A CA 1
ATOM 828 C C . SER A 1 106 ? -5.503 9.241 -0.820 1.00 76.38 106 SER A C 1
ATOM 830 O O . SER A 1 106 ? -5.538 10.025 0.111 1.00 76.38 106 SER A O 1
ATOM 832 N N . ALA A 1 107 ? -6.482 9.174 -1.734 1.00 71.12 107 ALA A N 1
ATOM 833 C CA . ALA A 1 107 ? -7.767 9.893 -1.663 1.00 71.12 107 ALA A CA 1
ATOM 834 C C . ALA A 1 107 ? -7.676 11.383 -1.239 1.00 71.12 107 ALA A C 1
ATOM 836 O O . ALA A 1 107 ? -8.558 11.901 -0.565 1.00 71.12 107 ALA A O 1
ATOM 837 N N . GLY A 1 108 ? -6.589 12.072 -1.606 1.00 68.62 108 GLY A N 1
ATOM 838 C CA . GLY A 1 108 ? -6.336 13.468 -1.220 1.00 68.62 108 GLY A CA 1
ATOM 839 C C . GLY A 1 108 ? -5.768 13.694 0.190 1.00 68.62 108 GLY A C 1
ATOM 840 O O . GLY A 1 108 ? -5.428 14.831 0.509 1.00 68.62 108 GLY A O 1
ATOM 841 N N . PHE A 1 109 ? -5.596 12.650 1.005 1.00 73.75 109 PHE A N 1
ATOM 842 C CA . PHE A 1 109 ? -4.932 12.742 2.305 1.00 73.75 109 PHE A CA 1
ATOM 843 C C . PHE A 1 109 ? -3.493 13.243 2.183 1.00 73.75 109 PHE A C 1
ATOM 845 O O . PHE A 1 109 ? -2.800 13.022 1.180 1.00 73.75 109 PHE A O 1
ATOM 852 N N . VAL A 1 110 ? -3.042 13.912 3.246 1.00 70.31 110 VAL A N 1
ATOM 853 C CA . VAL A 1 110 ? -1.683 14.445 3.357 1.00 70.31 110 VAL A CA 1
ATOM 854 C C . VAL A 1 110 ? -0.670 13.310 3.194 1.00 70.31 110 VAL A C 1
ATOM 856 O O . VAL A 1 110 ? -0.909 12.161 3.571 1.00 70.31 110 VAL A O 1
ATOM 859 N N . ARG A 1 111 ? 0.487 13.609 2.600 1.00 71.06 111 ARG A N 1
ATOM 860 C CA . ARG A 1 111 ? 1.549 12.609 2.466 1.00 71.06 111 ARG A CA 1
ATOM 861 C C . ARG A 1 111 ? 2.036 12.173 3.845 1.00 71.06 111 ARG A C 1
ATOM 863 O O . ARG A 1 111 ? 2.291 13.003 4.710 1.00 71.06 111 ARG A O 1
ATOM 870 N N . SER A 1 112 ? 2.205 10.863 4.002 1.00 70.25 112 SER A N 1
ATOM 871 C CA . SER A 1 112 ? 2.952 10.280 5.118 1.00 70.25 112 SER A CA 1
ATOM 872 C C . SER A 1 112 ? 4.343 10.919 5.213 1.00 70.25 112 SER A C 1
ATOM 874 O O . SER A 1 112 ? 4.956 11.231 4.190 1.00 70.25 112 SER A O 1
ATOM 876 N N . SER A 1 113 ? 4.858 11.064 6.437 1.00 72.88 113 SER A N 1
ATOM 877 C CA . SER A 1 113 ? 6.223 11.539 6.710 1.00 72.88 113 SER A CA 1
ATOM 878 C C . SER A 1 113 ? 7.296 10.673 6.039 1.00 72.88 113 SER A C 1
ATOM 880 O O . SER A 1 113 ? 8.355 11.170 5.664 1.00 72.88 113 SER A O 1
ATOM 882 N N . SER A 1 114 ? 7.001 9.383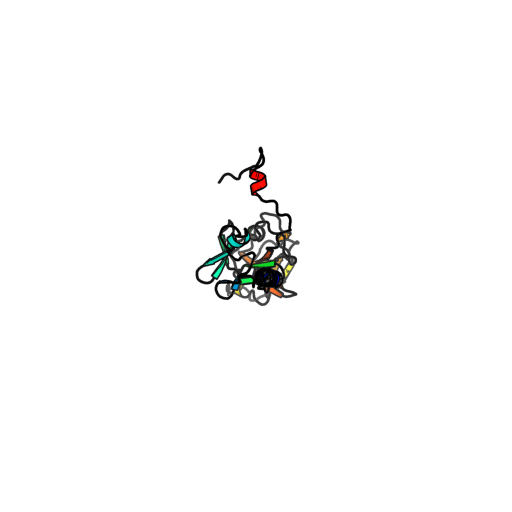 5.838 1.00 77.81 114 SER A N 1
ATOM 883 C CA . SER A 1 114 ? 7.800 8.473 5.015 1.00 77.81 114 SER A CA 1
ATOM 884 C C . SER A 1 114 ? 7.141 8.269 3.644 1.00 77.81 114 SER A C 1
ATOM 886 O O . SER A 1 114 ? 5.961 7.893 3.596 1.00 77.81 114 SER A O 1
ATOM 888 N N . PRO A 1 115 ? 7.862 8.499 2.530 1.00 83.06 115 PRO A N 1
ATOM 889 C CA . PRO A 1 115 ? 7.310 8.308 1.199 1.00 83.06 115 PRO A CA 1
ATOM 890 C C . PRO A 1 115 ? 7.118 6.819 0.890 1.00 83.06 115 PRO A C 1
ATOM 892 O O . PRO A 1 115 ? 7.876 5.958 1.343 1.00 83.06 115 PRO A O 1
ATOM 895 N N . ASN A 1 116 ? 6.102 6.528 0.081 1.00 88.81 116 ASN A N 1
ATOM 896 C CA . ASN A 1 116 ? 5.977 5.226 -0.564 1.00 88.81 116 ASN A CA 1
ATOM 897 C C . ASN A 1 116 ? 6.924 5.167 -1.763 1.00 88.81 116 ASN A C 1
ATOM 899 O O . ASN A 1 116 ? 7.132 6.169 -2.452 1.00 88.81 116 ASN A O 1
ATOM 903 N N . SER A 1 117 ? 7.439 3.980 -2.040 1.00 88.81 117 SER A N 1
ATOM 904 C CA . SER A 1 117 ? 8.338 3.715 -3.153 1.00 88.81 117 SER A CA 1
ATOM 905 C C . SER A 1 117 ? 7.711 2.697 -4.105 1.00 88.81 117 SER A C 1
ATOM 907 O O . SER A 1 117 ? 6.796 1.944 -3.762 1.00 88.81 117 SER A O 1
ATOM 909 N N . LEU A 1 118 ? 8.203 2.685 -5.337 1.00 89.50 118 LEU A N 1
ATOM 910 C CA . LEU A 1 118 ? 7.752 1.771 -6.378 1.00 89.50 118 LEU A CA 1
ATOM 911 C C . LEU A 1 118 ? 8.950 1.006 -6.918 1.00 89.50 118 LEU A C 1
ATOM 913 O O . LEU A 1 118 ? 9.907 1.612 -7.396 1.00 89.50 118 LEU A O 1
ATOM 917 N N . VAL A 1 119 ? 8.874 -0.318 -6.861 1.00 88.50 119 VAL A N 1
ATOM 918 C CA . VAL A 1 119 ? 9.848 -1.206 -7.498 1.00 88.50 119 VAL A CA 1
ATOM 919 C C . VAL A 1 119 ? 9.276 -1.644 -8.837 1.00 88.50 119 VAL A C 1
ATOM 921 O O . VAL A 1 119 ? 8.125 -2.072 -8.913 1.00 88.50 119 VAL A O 1
ATOM 924 N N . LEU A 1 120 ? 10.064 -1.512 -9.895 1.00 88.19 120 LEU A N 1
ATOM 925 C CA . LEU A 1 120 ? 9.687 -1.830 -11.263 1.00 88.19 120 LEU A CA 1
ATOM 926 C C . LEU A 1 120 ? 10.601 -2.920 -11.819 1.00 88.19 120 LEU A C 1
ATOM 928 O O . LEU A 1 120 ? 11.825 -2.868 -11.657 1.00 88.19 120 LEU A O 1
ATOM 932 N N . PHE A 1 121 ? 9.994 -3.877 -12.515 1.00 85.94 121 PHE A N 1
ATOM 933 C CA . PHE A 1 121 ? 10.661 -5.080 -13.003 1.00 85.94 121 PHE A CA 1
ATOM 934 C C . PHE A 1 121 ? 10.592 -5.166 -14.524 1.00 85.94 121 PHE A C 1
ATOM 936 O O . PHE A 1 121 ? 9.582 -4.802 -15.138 1.00 85.94 121 PHE A O 1
ATOM 943 N N . ASN A 1 122 ? 11.656 -5.722 -15.111 1.00 85.50 122 ASN A N 1
ATOM 944 C CA . ASN A 1 122 ? 11.757 -6.039 -16.538 1.00 85.50 122 ASN A CA 1
ATOM 945 C C . ASN A 1 122 ? 11.368 -4.850 -17.429 1.00 85.50 122 ASN A C 1
ATOM 947 O O . ASN A 1 122 ? 10.500 -4.962 -18.291 1.00 85.50 122 ASN A O 1
ATOM 951 N N . CYS A 1 123 ? 11.974 -3.693 -17.168 1.00 84.69 123 CYS A N 1
ATOM 952 C CA . CYS A 1 123 ? 11.768 -2.475 -17.941 1.00 84.69 123 CYS A CA 1
ATOM 953 C C . CYS A 1 123 ? 12.811 -2.393 -19.056 1.00 84.69 123 CYS A C 1
ATOM 955 O O . CYS A 1 123 ? 14.009 -2.490 -18.782 1.00 84.69 123 CYS A O 1
ATOM 957 N N . SER A 1 124 ? 12.379 -2.178 -20.299 1.00 82.88 124 SER A N 1
ATOM 958 C CA . SER A 1 124 ? 13.309 -1.992 -21.421 1.00 82.88 124 SER A CA 1
ATOM 959 C C . SER A 1 124 ? 13.767 -0.541 -21.593 1.00 82.88 124 SER A C 1
ATOM 961 O O . SER A 1 124 ? 14.841 -0.307 -22.142 1.00 82.88 124 SER A O 1
ATOM 963 N N . ASN A 1 125 ? 13.011 0.437 -21.081 1.00 75.50 125 ASN A N 1
ATOM 964 C CA . ASN A 1 125 ? 13.370 1.851 -21.153 1.00 75.50 125 ASN A CA 1
ATOM 965 C C . ASN A 1 125 ? 13.886 2.353 -19.796 1.00 75.50 125 ASN A C 1
ATOM 967 O O . ASN A 1 125 ? 13.148 2.407 -18.808 1.00 75.50 125 ASN A O 1
ATOM 971 N N . ARG A 1 126 ? 15.169 2.723 -19.740 1.00 68.50 126 ARG A N 1
ATOM 972 C CA . ARG A 1 126 ? 15.798 3.259 -18.529 1.00 68.50 126 ARG A CA 1
ATOM 973 C C . ARG A 1 126 ? 15.695 4.779 -18.532 1.00 68.50 126 ARG A C 1
ATOM 975 O O . ARG A 1 126 ? 16.317 5.447 -19.350 1.00 68.50 126 ARG A O 1
ATOM 982 N N . SER A 1 127 ? 14.955 5.337 -17.577 1.00 66.69 127 SER A N 1
ATOM 983 C CA . SER A 1 127 ? 15.043 6.770 -17.290 1.00 66.69 127 SER A CA 1
ATOM 984 C C . SER A 1 127 ? 16.176 7.022 -16.298 1.00 66.69 127 SER A C 1
ATOM 986 O O . SER A 1 127 ? 16.234 6.371 -15.258 1.00 66.69 127 SER A O 1
ATOM 988 N N . SER A 1 128 ? 17.025 8.015 -16.570 1.00 59.94 128 SER A N 1
ATOM 989 C CA . SER A 1 128 ? 18.102 8.459 -15.668 1.00 59.94 128 SER A CA 1
ATOM 990 C C . SER A 1 128 ? 17.615 8.968 -14.304 1.00 59.94 128 SER A C 1
ATOM 992 O O . SER A 1 128 ? 18.422 9.206 -13.413 1.00 59.94 128 SER A O 1
ATOM 994 N N . ARG A 1 129 ? 16.299 9.144 -14.122 1.00 66.38 129 ARG A N 1
ATOM 995 C CA . ARG A 1 129 ? 15.687 9.609 -12.868 1.00 66.38 129 ARG A CA 1
ATOM 996 C C . ARG A 1 129 ? 15.468 8.504 -11.833 1.00 66.38 129 ARG A C 1
ATOM 998 O O . ARG A 1 129 ? 15.097 8.827 -10.708 1.00 66.38 129 ARG A O 1
ATOM 1005 N N . PHE A 1 130 ? 15.630 7.232 -12.202 1.00 74.56 130 PHE A N 1
ATOM 1006 C CA . PHE A 1 130 ? 15.328 6.096 -11.328 1.00 74.56 130 PHE A CA 1
ATOM 1007 C C . PHE A 1 130 ? 16.589 5.327 -10.963 1.00 74.56 130 PHE A C 1
ATOM 1009 O O . PHE A 1 130 ? 17.494 5.156 -11.780 1.00 74.56 130 PHE A O 1
ATOM 1016 N N . TRP A 1 131 ? 16.636 4.860 -9.720 1.00 69.19 131 TRP A N 1
ATOM 1017 C CA . TRP A 1 131 ? 17.813 4.209 -9.169 1.00 69.19 131 TRP A CA 1
ATOM 1018 C C . TRP A 1 131 ? 17.760 2.735 -9.526 1.00 69.19 131 TRP A C 1
ATOM 1020 O O . TRP A 1 131 ? 16.726 2.086 -9.388 1.00 69.19 131 TRP A O 1
ATOM 1030 N N . THR A 1 132 ? 18.872 2.201 -10.012 1.00 72.38 132 THR A N 1
ATOM 1031 C CA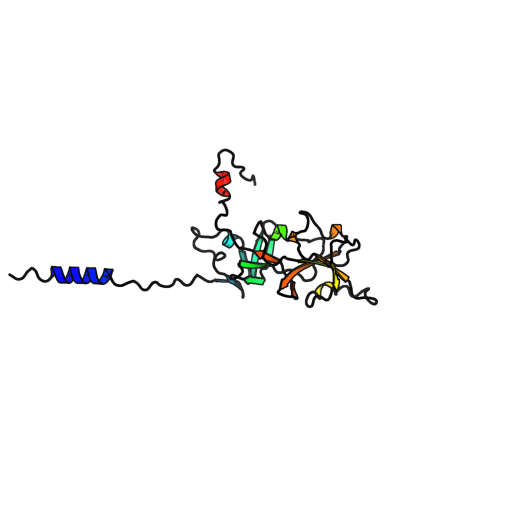 . THR A 1 132 ? 18.970 0.766 -10.260 1.00 72.38 132 THR A CA 1
ATOM 1032 C C . THR A 1 132 ? 19.375 0.092 -8.958 1.00 72.38 132 THR A C 1
ATOM 1034 O O . THR A 1 132 ? 20.430 0.402 -8.411 1.00 72.38 132 THR A O 1
ATOM 1037 N N . VAL A 1 133 ? 18.544 -0.815 -8.458 1.00 70.81 133 VAL A N 1
ATOM 1038 C CA . VAL A 1 133 ? 18.799 -1.557 -7.219 1.00 70.81 133 VAL A CA 1
ATOM 1039 C C . VAL A 1 133 ? 18.800 -3.058 -7.491 1.00 70.81 133 VAL A C 1
ATOM 1041 O O . VAL A 1 133 ? 18.106 -3.515 -8.407 1.00 70.81 133 VAL A O 1
ATOM 1044 N N . PRO A 1 134 ? 19.546 -3.863 -6.718 1.00 68.19 134 PRO A N 1
ATOM 1045 C CA . PRO A 1 134 ? 19.375 -5.307 -6.755 1.00 68.19 134 PRO A CA 1
ATOM 1046 C C . PRO A 1 134 ? 17.912 -5.650 -6.456 1.00 68.19 134 PRO A C 1
ATOM 1048 O O . PRO A 1 134 ? 17.372 -5.198 -5.448 1.00 68.19 134 PRO A O 1
ATOM 1051 N N . CYS A 1 135 ? 17.272 -6.477 -7.289 1.00 66.81 135 CYS A N 1
ATOM 1052 C CA . CYS A 1 135 ? 15.903 -6.939 -7.015 1.00 66.81 135 CYS A CA 1
ATOM 1053 C C . CYS A 1 135 ? 15.798 -7.788 -5.732 1.00 66.81 135 CYS A C 1
ATOM 1055 O O . CYS A 1 135 ? 14.695 -8.102 -5.292 1.00 66.81 135 CYS A O 1
ATOM 1057 N N . ASN A 1 136 ? 16.933 -8.126 -5.108 1.00 57.00 136 ASN A N 1
ATOM 1058 C CA . ASN A 1 136 ? 17.049 -8.890 -3.868 1.00 57.00 136 ASN A CA 1
ATOM 1059 C C . ASN A 1 136 ? 16.697 -8.055 -2.618 1.00 57.00 136 ASN A C 1
ATOM 1061 O O . ASN A 1 136 ? 17.362 -8.115 -1.585 1.00 57.00 136 ASN A O 1
ATOM 1065 N N . VAL A 1 137 ? 15.659 -7.227 -2.727 1.00 57.22 137 VAL A N 1
ATOM 1066 C CA . VAL A 1 137 ? 15.043 -6.549 -1.593 1.00 57.22 137 VAL A CA 1
ATOM 1067 C C . VAL A 1 137 ? 14.303 -7.637 -0.817 1.00 57.22 137 VAL A C 1
ATOM 1069 O O . VAL A 1 137 ? 13.350 -8.223 -1.322 1.00 57.22 137 VAL A O 1
ATOM 1072 N N . THR A 1 138 ? 14.798 -7.944 0.380 1.00 49.53 138 THR A N 1
ATOM 1073 C CA . THR A 1 138 ? 14.734 -9.209 1.148 1.00 49.53 138 THR A CA 1
ATOM 1074 C C . THR A 1 138 ? 13.362 -9.859 1.423 1.00 49.53 138 THR A C 1
ATOM 1076 O O . THR A 1 138 ? 13.302 -10.867 2.124 1.00 49.53 138 THR A O 1
ATOM 1079 N N . LYS A 1 139 ? 12.256 -9.365 0.852 1.00 52.34 139 LYS A N 1
ATOM 1080 C CA . LYS A 1 139 ? 10.921 -10.003 0.870 1.00 52.34 139 LYS A CA 1
ATOM 1081 C C . LYS A 1 139 ? 10.152 -9.935 -0.465 1.00 52.34 139 LYS A C 1
ATOM 1083 O O . LYS A 1 139 ? 8.997 -10.347 -0.517 1.00 52.34 139 LYS A O 1
ATOM 1088 N N . LEU A 1 140 ? 10.755 -9.444 -1.552 1.00 57.59 140 LEU A N 1
ATOM 1089 C CA . LEU A 1 140 ? 10.123 -9.342 -2.881 1.00 57.59 140 LEU A CA 1
ATOM 1090 C C . LEU A 1 140 ? 10.343 -10.596 -3.751 1.00 57.59 140 LEU A C 1
ATOM 1092 O O . LEU A 1 140 ? 10.299 -10.531 -4.978 1.00 57.59 140 LEU A O 1
ATOM 1096 N N . SER A 1 141 ? 10.515 -11.765 -3.127 1.00 51.19 141 SER A N 1
ATOM 1097 C CA . SER A 1 141 ? 10.782 -13.046 -3.802 1.00 51.19 141 SER A CA 1
ATOM 1098 C C . SER A 1 141 ? 9.693 -13.503 -4.788 1.00 51.19 141 SER A C 1
ATOM 1100 O O . SER A 1 141 ? 9.909 -14.456 -5.526 1.00 51.19 141 SER A O 1
ATOM 1102 N N . GLY A 1 142 ? 8.540 -12.829 -4.847 1.00 48.12 142 GLY A N 1
ATOM 1103 C CA . GLY A 1 142 ? 7.393 -13.259 -5.650 1.00 48.12 142 GLY A CA 1
ATOM 1104 C C . GLY A 1 142 ? 7.427 -12.931 -7.144 1.00 48.12 142 GLY A C 1
ATOM 1105 O O . GLY A 1 142 ? 6.550 -13.405 -7.853 1.00 48.12 142 GLY A O 1
ATOM 1106 N N . CYS A 1 143 ? 8.390 -12.153 -7.652 1.00 57.19 143 CYS A N 1
ATOM 1107 C CA . CYS A 1 143 ? 8.554 -12.001 -9.109 1.00 57.19 143 CYS A CA 1
ATOM 1108 C C . CYS A 1 143 ? 9.506 -13.044 -9.730 1.00 57.19 143 CYS A C 1
ATOM 1110 O O . CYS A 1 143 ? 9.710 -13.030 -10.943 1.00 57.19 143 CYS A O 1
ATOM 1112 N N . HIS A 1 144 ? 10.101 -13.942 -8.932 1.00 52.25 144 HIS A N 1
ATOM 1113 C CA . HIS A 1 144 ? 11.104 -14.905 -9.408 1.00 52.25 144 HIS A CA 1
ATOM 1114 C C . HIS A 1 144 ? 10.533 -16.182 -10.050 1.00 52.25 144 HIS A C 1
ATOM 1116 O O . HIS A 1 144 ? 11.312 -17.007 -10.528 1.00 52.25 144 HIS A O 1
ATOM 1122 N N . ASP A 1 145 ? 9.209 -16.336 -10.144 1.00 47.59 145 ASP A N 1
ATOM 1123 C CA . ASP A 1 145 ? 8.598 -17.535 -10.740 1.00 47.59 145 ASP A CA 1
ATOM 1124 C C . ASP A 1 145 ? 8.699 -17.605 -12.278 1.00 47.59 145 ASP A C 1
ATOM 1126 O O . ASP A 1 145 ? 8.365 -18.631 -12.872 1.00 47.59 145 ASP A O 1
ATOM 1130 N N . HIS A 1 146 ? 9.284 -16.602 -12.945 1.00 44.44 146 HIS A N 1
ATOM 1131 C CA . HIS A 1 146 ? 9.829 -16.796 -14.293 1.00 44.44 146 HIS A CA 1
ATOM 1132 C C . HIS A 1 146 ? 11.195 -17.483 -14.217 1.00 44.44 146 HIS A C 1
ATOM 1134 O O . HIS A 1 146 ? 12.257 -16.897 -14.420 1.00 44.44 146 HIS A O 1
ATOM 1140 N N . LYS A 1 147 ? 11.144 -18.785 -13.938 1.00 36.59 147 LYS A N 1
ATOM 1141 C CA . LYS A 1 147 ? 12.260 -19.726 -14.020 1.00 36.59 147 LYS A CA 1
ATOM 1142 C C . LYS A 1 147 ? 12.605 -20.025 -15.490 1.00 36.59 147 LYS A C 1
ATOM 1144 O O . LYS A 1 147 ? 12.592 -21.175 -15.905 1.00 36.59 147 LYS A O 1
ATOM 1149 N N . GLN A 1 148 ? 12.890 -19.000 -16.294 1.00 38.22 148 GLN A N 1
ATOM 1150 C CA . GLN A 1 148 ? 13.557 -19.149 -17.589 1.00 38.22 148 GLN A CA 1
ATOM 1151 C C . GLN A 1 148 ? 14.231 -17.822 -17.969 1.00 38.22 148 GLN A C 1
ATOM 1153 O O . GLN A 1 148 ? 13.563 -16.801 -18.061 1.00 38.22 148 GLN A O 1
ATOM 1158 N N . GLU A 1 149 ? 15.554 -17.876 -18.156 1.00 36.06 149 GLU A N 1
ATOM 1159 C CA . GLU A 1 149 ? 16.479 -16.783 -18.524 1.00 36.06 149 GLU A CA 1
ATOM 1160 C C . GLU A 1 149 ? 17.011 -15.855 -17.419 1.00 36.06 149 GLU A C 1
ATOM 1162 O O . GLU A 1 149 ? 16.943 -14.634 -17.527 1.00 36.06 149 GLU A O 1
ATOM 1167 N N . LEU A 1 150 ? 17.692 -16.392 -16.398 1.00 40.91 150 LEU A N 1
ATOM 1168 C CA . LEU A 1 150 ? 18.647 -15.553 -15.656 1.00 40.91 150 LEU A CA 1
ATOM 1169 C C . LEU A 1 150 ? 19.861 -16.314 -15.119 1.00 40.91 150 LEU A C 1
ATOM 1171 O O . LEU A 1 150 ? 20.194 -16.270 -13.941 1.00 40.91 150 LEU A O 1
ATOM 1175 N N . THR A 1 151 ? 20.569 -17.000 -16.010 1.00 35.50 151 THR A N 1
ATOM 1176 C CA . THR A 1 151 ? 21.857 -17.640 -15.706 1.00 35.50 151 THR A CA 1
ATOM 1177 C C . THR A 1 151 ? 23.065 -16.693 -15.782 1.00 35.50 151 THR A C 1
ATOM 1179 O O . THR A 1 151 ? 24.187 -17.188 -15.755 1.00 35.50 151 THR A O 1
ATOM 1182 N N . LYS A 1 152 ? 22.916 -15.356 -15.880 1.00 34.25 152 LYS A N 1
ATOM 1183 C CA . LYS A 1 152 ? 24.084 -14.462 -16.103 1.00 34.25 152 LYS A CA 1
ATOM 1184 C C . LYS A 1 152 ? 24.137 -13.096 -15.396 1.00 34.25 152 LYS A C 1
ATOM 1186 O O . LYS A 1 152 ? 25.013 -12.301 -15.718 1.00 34.25 152 LYS A O 1
ATOM 1191 N N . GLY A 1 153 ? 23.313 -12.805 -14.394 1.00 38.28 153 GLY A N 1
ATOM 1192 C CA . GLY A 1 153 ? 23.523 -11.587 -13.600 1.00 38.28 153 GLY A CA 1
ATOM 1193 C C . GLY A 1 153 ? 22.366 -11.272 -12.673 1.00 38.28 153 GLY A C 1
ATOM 1194 O O . GLY A 1 153 ? 21.229 -11.602 -12.986 1.00 38.28 153 GLY A O 1
ATOM 1195 N N . LEU A 1 154 ? 22.653 -10.646 -11.530 1.00 46.47 154 LEU A N 1
ATOM 1196 C CA . LEU A 1 154 ? 21.638 -10.104 -10.624 1.00 46.47 154 LEU A CA 1
ATOM 1197 C C . LEU A 1 154 ? 20.625 -9.282 -11.435 1.00 46.47 154 LEU A C 1
ATOM 1199 O O . LEU A 1 154 ? 20.998 -8.266 -12.024 1.00 46.47 154 LEU A O 1
ATOM 1203 N N . SER A 1 155 ? 19.358 -9.705 -11.483 1.00 61.00 155 SER A N 1
ATOM 1204 C CA . SER A 1 155 ? 18.300 -8.906 -12.103 1.00 61.00 155 SER A CA 1
ATOM 1205 C C . SER A 1 155 ? 18.272 -7.554 -11.403 1.00 61.00 155 SER A C 1
ATOM 1207 O O . SER A 1 155 ? 18.115 -7.473 -10.180 1.00 61.00 155 SER A O 1
ATOM 1209 N N . SER A 1 156 ? 18.493 -6.498 -12.173 1.00 67.94 156 SER A N 1
ATOM 1210 C CA . SER A 1 156 ? 18.508 -5.133 -11.680 1.00 67.94 156 SER A CA 1
ATOM 1211 C C . SER A 1 156 ? 17.104 -4.540 -11.803 1.00 67.94 156 SER A C 1
ATOM 1213 O O . SER A 1 156 ? 16.553 -4.506 -12.904 1.00 67.94 156 SER A O 1
ATOM 1215 N N . CYS A 1 157 ? 16.533 -4.078 -10.696 1.00 80.94 157 CYS A N 1
ATOM 1216 C CA . CYS A 1 157 ? 15.218 -3.446 -10.638 1.00 80.94 157 CYS A CA 1
ATOM 1217 C C . CYS A 1 157 ? 15.356 -1.927 -10.699 1.00 80.94 157 CYS A C 1
ATOM 1219 O O . CYS A 1 157 ? 16.365 -1.377 -10.258 1.00 80.94 157 CYS A O 1
ATOM 1221 N N . LEU A 1 158 ? 14.329 -1.240 -11.201 1.00 86.62 158 LEU A N 1
ATOM 1222 C CA . LEU A 1 158 ? 14.251 0.217 -11.095 1.00 86.62 158 LEU A CA 1
ATOM 1223 C C . LEU A 1 158 ? 13.453 0.587 -9.843 1.00 86.62 158 LEU A C 1
ATOM 1225 O O . LEU A 1 158 ? 12.312 0.159 -9.679 1.00 86.62 158 LEU A O 1
ATOM 1229 N N . LEU A 1 159 ? 14.055 1.389 -8.971 1.00 87.06 159 LEU A N 1
ATOM 1230 C CA . LEU A 1 159 ? 13.438 1.934 -7.772 1.00 87.06 159 LEU A CA 1
ATOM 1231 C C . LEU A 1 159 ? 13.063 3.398 -8.001 1.00 87.06 159 LEU A C 1
ATOM 1233 O O . LEU A 1 159 ? 13.893 4.236 -8.366 1.00 87.06 159 LEU A O 1
ATOM 1237 N N . VAL A 1 160 ? 11.798 3.701 -7.738 1.00 88.44 160 VAL A N 1
ATOM 1238 C CA . VAL A 1 160 ? 11.311 5.062 -7.538 1.00 88.44 160 VAL A CA 1
ATOM 1239 C C . VAL A 1 160 ? 11.175 5.281 -6.038 1.00 88.44 160 VAL A C 1
ATOM 1241 O O . VAL A 1 160 ? 10.232 4.778 -5.435 1.00 88.44 160 VAL A O 1
ATOM 1244 N N . ASP A 1 161 ? 12.105 6.023 -5.439 1.00 84.31 161 ASP A N 1
ATOM 1245 C CA . ASP A 1 161 ? 12.143 6.218 -3.981 1.00 84.31 161 ASP A CA 1
ATOM 1246 C C . ASP A 1 161 ? 10.905 6.930 -3.424 1.00 84.31 161 ASP A C 1
ATOM 1248 O O . ASP A 1 161 ? 10.425 6.587 -2.347 1.00 84.31 161 ASP A O 1
ATOM 1252 N N . ASP A 1 162 ? 10.383 7.915 -4.152 1.00 86.50 162 ASP A N 1
ATOM 1253 C CA . ASP A 1 162 ? 9.228 8.701 -3.726 1.00 86.50 162 ASP A CA 1
ATOM 1254 C C . ASP A 1 162 ? 8.218 8.809 -4.865 1.00 86.50 162 ASP A C 1
ATOM 1256 O O . ASP A 1 162 ? 8.345 9.633 -5.778 1.00 86.50 162 ASP A O 1
ATOM 1260 N N . VAL A 1 163 ? 7.184 7.971 -4.794 1.00 85.50 163 VAL A N 1
ATOM 1261 C CA . VAL A 1 163 ? 6.076 7.979 -5.756 1.00 85.50 163 VAL A CA 1
ATOM 1262 C C . VAL A 1 163 ? 5.322 9.305 -5.761 1.00 85.50 163 VAL A C 1
ATOM 1264 O O . VAL A 1 163 ? 4.711 9.644 -6.767 1.00 85.50 163 VAL A O 1
ATOM 1267 N N . GLY A 1 164 ? 5.396 10.094 -4.686 1.00 79.44 164 GLY A N 1
ATOM 1268 C CA . GLY A 1 164 ? 4.802 11.422 -4.613 1.00 79.44 164 GLY A CA 1
ATOM 1269 C C . GLY A 1 164 ? 5.446 12.432 -5.566 1.00 79.44 164 GLY A C 1
ATOM 1270 O O . GLY A 1 164 ? 4.803 13.420 -5.922 1.00 79.44 164 GLY A O 1
ATOM 1271 N N . LYS A 1 165 ? 6.688 12.192 -6.003 1.00 81.94 165 LYS A N 1
ATOM 1272 C CA . LYS A 1 165 ? 7.394 13.026 -6.993 1.00 81.94 165 LYS A CA 1
ATOM 1273 C C . LYS A 1 165 ? 7.089 12.627 -8.436 1.00 81.94 165 LYS A C 1
ATOM 1275 O O . LYS A 1 165 ? 7.515 13.319 -9.364 1.00 81.94 165 LYS A O 1
ATOM 1280 N N . LEU A 1 166 ? 6.376 11.521 -8.650 1.00 80.88 166 LEU A N 1
ATOM 1281 C CA . LEU A 1 166 ? 5.948 11.126 -9.984 1.00 80.88 166 LEU A CA 1
ATOM 1282 C C . LEU A 1 166 ? 4.894 12.103 -10.508 1.00 80.88 166 LEU A C 1
ATOM 1284 O O . LEU A 1 166 ? 4.062 12.630 -9.768 1.00 80.88 166 LEU A O 1
ATOM 1288 N N . LYS A 1 167 ? 4.924 12.351 -11.820 1.00 78.38 167 LYS A N 1
ATOM 1289 C CA . LYS A 1 167 ? 3.877 13.138 -12.475 1.00 78.38 167 LYS A CA 1
ATOM 1290 C C . LYS A 1 167 ? 2.530 12.430 -12.299 1.00 78.38 167 LYS A C 1
ATOM 1292 O O . LYS A 1 167 ? 2.457 11.204 -12.421 1.00 78.38 167 LYS A O 1
ATOM 1297 N N . ARG A 1 168 ? 1.457 13.202 -12.085 1.00 74.81 168 ARG A N 1
ATOM 1298 C CA . ARG A 1 168 ? 0.084 12.678 -12.180 1.00 74.81 168 ARG A CA 1
ATOM 1299 C C . ARG A 1 168 ? -0.072 12.006 -13.552 1.00 74.81 168 ARG A C 1
ATOM 1301 O O . ARG A 1 168 ? 0.274 12.611 -14.563 1.00 74.81 168 ARG A O 1
ATOM 1308 N N . GLY A 1 169 ? -0.511 10.748 -13.574 1.00 79.69 169 GLY A N 1
ATOM 1309 C CA . GLY A 1 169 ? -0.617 9.946 -14.801 1.00 79.69 169 GLY A CA 1
ATOM 1310 C C . GLY A 1 169 ? 0.616 9.105 -15.160 1.00 79.69 169 GLY A C 1
ATOM 1311 O O . GLY A 1 169 ? 0.639 8.496 -16.229 1.00 79.69 169 GLY A O 1
ATOM 1312 N N . PHE A 1 170 ? 1.639 9.033 -14.300 1.00 87.88 170 PHE A N 1
ATOM 1313 C CA . PHE A 1 170 ? 2.698 8.033 -14.460 1.00 87.88 170 PHE A CA 1
ATOM 1314 C C . PHE A 1 170 ? 2.114 6.613 -14.497 1.00 87.88 170 PHE A C 1
ATOM 1316 O O . PHE A 1 170 ? 1.246 6.270 -13.690 1.00 87.88 170 PHE A O 1
ATOM 1323 N N . HIS A 1 171 ? 2.646 5.778 -15.389 1.00 91.12 171 HIS A N 1
ATOM 1324 C CA . HIS A 1 171 ? 2.281 4.371 -15.492 1.00 91.12 171 HIS A CA 1
ATOM 1325 C C . HIS A 1 171 ? 3.513 3.511 -15.837 1.00 91.12 171 HIS A C 1
ATOM 1327 O O . HIS A 1 171 ? 4.224 3.862 -16.778 1.00 91.12 171 HIS A O 1
ATOM 1333 N N . PRO A 1 172 ? 3.755 2.356 -15.181 1.00 90.62 172 PRO A N 1
ATOM 1334 C CA . PRO A 1 172 ? 4.925 1.501 -15.435 1.00 90.62 172 PRO A CA 1
ATOM 1335 C C . PRO A 1 172 ? 5.144 1.125 -16.909 1.00 90.62 172 PRO A C 1
ATOM 1337 O O . PRO A 1 172 ? 6.276 1.068 -17.383 1.00 90.62 172 PRO A O 1
ATOM 1340 N N . ARG A 1 173 ? 4.057 0.930 -17.667 1.00 90.81 173 ARG A N 1
ATOM 1341 C CA . ARG A 1 173 ? 4.110 0.666 -19.120 1.00 90.81 173 ARG A CA 1
ATOM 1342 C C . ARG A 1 173 ? 4.770 1.781 -19.940 1.00 90.81 173 ARG A C 1
ATOM 1344 O O . ARG A 1 173 ? 5.280 1.491 -21.012 1.00 90.81 173 ARG A O 1
ATOM 1351 N N . GLN A 1 174 ? 4.810 3.022 -19.451 1.00 89.81 174 GLN A N 1
ATOM 1352 C CA . GLN A 1 174 ? 5.530 4.123 -20.113 1.00 89.81 174 GLN A CA 1
ATOM 1353 C C . GLN A 1 174 ? 7.046 3.872 -20.152 1.00 89.81 174 GLN A C 1
ATOM 1355 O O . GLN A 1 174 ? 7.741 4.410 -21.007 1.00 89.81 174 GLN A O 1
ATOM 1360 N N . LEU A 1 175 ? 7.552 3.038 -19.239 1.00 88.00 175 LEU A N 1
ATOM 1361 C CA . LEU A 1 175 ? 8.938 2.565 -19.204 1.00 88.00 175 LEU A CA 1
ATOM 1362 C C . LEU A 1 175 ? 9.080 1.137 -19.757 1.00 88.00 175 LEU A C 1
ATOM 1364 O O . LEU A 1 175 ? 10.127 0.507 -19.596 1.00 88.00 175 LEU A O 1
ATOM 1368 N N . SER A 1 176 ? 8.022 0.611 -20.383 1.00 90.25 176 SER A N 1
ATOM 1369 C CA . SER A 1 176 ? 7.949 -0.764 -20.883 1.00 90.25 176 SER A CA 1
ATOM 1370 C C . SER A 1 176 ? 8.250 -1.820 -19.813 1.00 90.25 176 SER A C 1
ATOM 1372 O O . SER A 1 176 ? 8.857 -2.846 -20.103 1.00 90.25 176 SER A O 1
ATOM 1374 N N . CYS A 1 177 ? 7.851 -1.564 -18.564 1.00 87.94 177 CYS A N 1
ATOM 1375 C CA . CYS A 1 177 ? 7.938 -2.542 -17.480 1.00 87.94 177 CYS A CA 1
ATOM 1376 C C . CYS A 1 177 ? 6.785 -3.548 -17.559 1.00 87.94 177 CYS A C 1
ATOM 1378 O O . CYS A 1 177 ? 5.658 -3.181 -17.907 1.00 87.94 177 CYS A O 1
ATOM 1380 N N . THR A 1 178 ? 7.041 -4.797 -17.165 1.00 88.31 178 THR A N 1
ATOM 1381 C CA . THR A 1 178 ? 6.004 -5.847 -17.133 1.00 88.31 178 THR A CA 1
ATOM 1382 C C . THR A 1 178 ? 5.364 -6.005 -15.761 1.00 88.31 178 THR A C 1
ATOM 1384 O O . THR A 1 178 ? 4.174 -6.300 -15.689 1.00 88.31 178 THR A O 1
ATOM 1387 N N . HIS A 1 179 ? 6.112 -5.753 -14.684 1.00 89.31 179 HIS A N 1
ATOM 1388 C CA . HIS A 1 179 ? 5.633 -5.922 -13.314 1.00 89.31 179 HIS A CA 1
ATOM 1389 C C . HIS A 1 179 ? 6.079 -4.779 -12.407 1.00 89.31 179 HIS A C 1
ATOM 1391 O O . HIS A 1 179 ? 7.016 -4.034 -12.713 1.00 89.31 179 HIS A O 1
ATOM 1397 N N . TYR A 1 180 ? 5.388 -4.646 -11.280 1.00 89.19 180 TYR A N 1
ATOM 1398 C CA . TYR A 1 180 ? 5.709 -3.686 -10.240 1.00 89.19 180 TYR A CA 1
ATOM 1399 C C . TYR A 1 180 ? 5.346 -4.208 -8.847 1.00 89.19 180 TYR A C 1
ATOM 1401 O O . TYR A 1 180 ? 4.495 -5.088 -8.693 1.00 89.19 180 TYR A O 1
ATOM 1409 N N . SER A 1 181 ? 5.934 -3.579 -7.832 1.00 88.56 181 SER A N 1
ATOM 1410 C CA . SER A 1 181 ? 5.585 -3.784 -6.426 1.00 88.56 181 SER A CA 1
ATOM 1411 C C . SER A 1 181 ? 5.540 -2.442 -5.711 1.00 88.56 181 SER A C 1
ATOM 1413 O O . SER A 1 181 ? 6.448 -1.619 -5.848 1.00 88.56 181 SER A O 1
ATOM 1415 N N . LEU A 1 182 ? 4.476 -2.228 -4.940 1.00 88.94 182 LEU A N 1
ATOM 1416 C CA . LEU A 1 182 ? 4.359 -1.074 -4.055 1.00 88.94 182 LEU A CA 1
ATOM 1417 C C . LEU A 1 182 ? 4.977 -1.418 -2.711 1.00 88.94 182 LEU A C 1
ATOM 1419 O O . LEU A 1 182 ? 4.633 -2.434 -2.100 1.00 88.94 182 LEU A O 1
ATOM 1423 N N . VAL A 1 183 ? 5.914 -0.577 -2.291 1.00 88.06 183 VAL A N 1
ATOM 1424 C CA . VAL A 1 183 ? 6.661 -0.767 -1.055 1.00 88.06 183 VAL A CA 1
ATOM 1425 C C . VAL A 1 183 ? 6.697 0.530 -0.260 1.00 88.06 183 VAL A C 1
ATOM 1427 O O . VAL A 1 183 ? 6.568 1.626 -0.803 1.00 88.06 183 VAL A O 1
ATOM 1430 N N . HIS A 1 184 ? 6.934 0.415 1.035 1.00 87.00 184 HIS A N 1
ATOM 1431 C CA . HIS A 1 184 ? 7.237 1.548 1.891 1.00 87.00 184 HIS A CA 1
ATOM 1432 C C . HIS A 1 184 ? 8.544 1.303 2.633 1.00 87.00 184 HIS A C 1
ATOM 1434 O O . HIS A 1 184 ? 8.930 0.164 2.909 1.00 87.00 184 HIS A O 1
ATOM 1440 N N . ARG A 1 185 ? 9.222 2.387 3.003 1.00 84.25 185 ARG A N 1
ATOM 1441 C CA . ARG A 1 185 ? 10.441 2.301 3.800 1.00 84.25 185 ARG A CA 1
ATOM 1442 C C . ARG A 1 185 ? 10.093 2.192 5.287 1.00 84.25 185 ARG A C 1
ATOM 1444 O O . ARG A 1 185 ? 9.386 3.029 5.847 1.00 84.25 185 ARG A O 1
ATOM 1451 N N . ASN A 1 186 ? 10.581 1.140 5.928 1.00 78.94 186 ASN A N 1
ATOM 1452 C CA . ASN A 1 186 ? 10.565 0.944 7.368 1.00 78.94 186 ASN A CA 1
ATO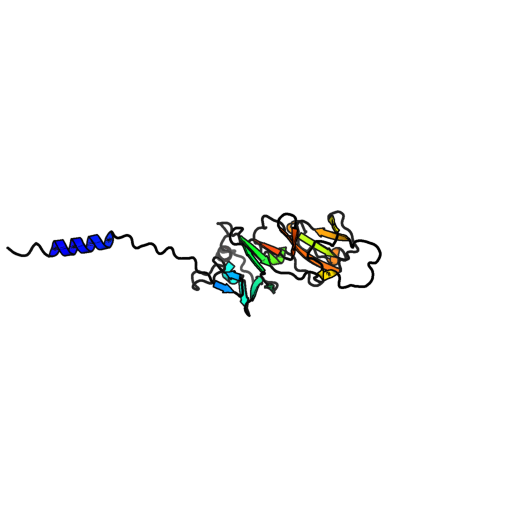M 1453 C C . ASN A 1 186 ? 12.017 0.938 7.862 1.00 78.94 186 ASN A C 1
ATOM 1455 O O . ASN A 1 186 ? 12.729 -0.055 7.717 1.00 78.94 186 ASN A O 1
ATOM 1459 N N . LYS A 1 187 ? 12.473 2.080 8.395 1.00 81.00 187 LYS A N 1
ATOM 1460 C CA . LYS A 1 187 ? 13.893 2.342 8.684 1.00 81.00 187 LYS A CA 1
ATOM 1461 C C . LYS A 1 187 ? 14.747 2.172 7.418 1.00 81.00 187 LYS A C 1
ATOM 1463 O O . LYS A 1 187 ? 14.595 2.958 6.489 1.00 81.00 187 LYS A O 1
ATOM 1468 N N . GLU A 1 188 ? 15.594 1.151 7.352 1.00 75.38 188 GLU A N 1
ATOM 1469 C CA . GLU A 1 188 ? 16.445 0.847 6.191 1.00 75.38 188 GLU A CA 1
ATOM 1470 C C . GLU A 1 188 ? 15.886 -0.290 5.321 1.00 75.38 188 GLU A C 1
ATOM 1472 O O . GLU A 1 188 ? 16.447 -0.617 4.278 1.00 75.38 188 GLU A O 1
ATOM 1477 N N . ILE A 1 189 ? 14.759 -0.885 5.721 1.00 78.12 189 ILE A N 1
ATOM 1478 C CA . ILE A 1 189 ? 14.164 -2.045 5.057 1.00 78.12 189 ILE A CA 1
ATOM 1479 C C . ILE A 1 189 ? 12.969 -1.589 4.219 1.00 78.12 189 ILE A C 1
ATOM 1481 O O . ILE A 1 189 ? 12.144 -0.787 4.656 1.00 78.12 189 ILE A O 1
ATOM 1485 N N . LEU A 1 190 ? 12.861 -2.111 3.001 1.00 81.50 190 LEU A N 1
ATOM 1486 C CA . LEU A 1 190 ? 11.677 -1.943 2.163 1.00 81.50 190 LEU A CA 1
ATOM 1487 C C . LEU A 1 190 ? 10.691 -3.080 2.438 1.00 81.50 190 LEU A C 1
ATOM 1489 O O . LEU A 1 190 ? 11.042 -4.258 2.352 1.00 81.50 190 LEU A O 1
ATOM 1493 N N . GLU A 1 191 ? 9.451 -2.723 2.745 1.00 85.00 191 GLU A N 1
ATOM 1494 C CA . GLU A 1 191 ? 8.372 -3.665 3.038 1.00 85.00 191 GLU A CA 1
ATOM 1495 C C . GLU A 1 191 ? 7.227 -3.499 2.041 1.00 85.00 191 GLU A C 1
ATOM 1497 O O . GLU A 1 191 ? 6.968 -2.399 1.557 1.00 85.00 191 GLU A O 1
ATOM 1502 N N . LEU A 1 192 ? 6.539 -4.598 1.721 1.00 87.00 192 LEU A N 1
ATOM 1503 C CA . LEU A 1 192 ? 5.400 -4.587 0.804 1.00 87.00 192 LEU A CA 1
ATOM 1504 C C . LEU A 1 192 ? 4.216 -3.853 1.423 1.00 87.00 192 LEU A C 1
ATOM 1506 O O . LEU A 1 192 ? 3.734 -4.223 2.493 1.00 87.00 192 LEU A O 1
ATOM 1510 N N . GLY A 1 193 ? 3.703 -2.864 0.703 1.00 89.19 193 GLY A N 1
ATOM 1511 C CA . GLY A 1 193 ? 2.547 -2.108 1.144 1.00 89.19 193 GLY A CA 1
ATOM 1512 C C . GLY A 1 193 ? 2.558 -0.665 0.667 1.00 89.19 193 GLY A C 1
ATOM 1513 O O . GLY A 1 193 ? 3.583 -0.138 0.243 1.00 89.19 193 GLY A O 1
ATOM 1514 N N . THR A 1 194 ? 1.404 -0.019 0.800 1.00 90.19 194 THR A N 1
ATOM 1515 C CA . THR A 1 194 ? 1.265 1.433 0.647 1.00 90.19 194 THR A CA 1
ATOM 1516 C C . THR A 1 194 ? 0.816 2.018 1.975 1.00 90.19 194 THR A C 1
ATOM 1518 O O . THR A 1 194 ? -0.213 1.609 2.511 1.00 90.19 194 THR A O 1
ATOM 1521 N N . ARG A 1 195 ? 1.569 2.983 2.504 1.00 90.88 195 ARG A N 1
ATOM 1522 C CA . ARG A 1 195 ? 1.194 3.766 3.683 1.00 90.88 195 ARG A CA 1
ATOM 1523 C C . ARG A 1 195 ? 0.363 4.976 3.279 1.00 90.88 195 ARG A C 1
ATOM 1525 O O . ARG A 1 195 ? 0.775 5.763 2.428 1.00 90.88 195 ARG A O 1
ATOM 1532 N N . ILE A 1 196 ? -0.786 5.133 3.915 1.00 89.12 196 ILE A N 1
ATOM 1533 C CA . ILE A 1 196 ? -1.731 6.228 3.715 1.00 89.12 196 ILE A CA 1
ATOM 1534 C C . ILE A 1 196 ? -1.858 6.957 5.048 1.00 89.12 196 ILE A C 1
ATOM 1536 O O . ILE A 1 196 ? -2.166 6.329 6.058 1.00 89.12 196 ILE A O 1
ATOM 1540 N N . SER A 1 197 ? -1.602 8.264 5.061 1.00 88.50 197 SER A N 1
ATOM 1541 C CA . SER A 1 197 ? -1.905 9.069 6.244 1.00 88.50 197 SER A CA 1
ATOM 1542 C C . SER A 1 197 ? -3.411 9.225 6.369 1.00 88.50 197 SER A C 1
ATOM 1544 O O . SER A 1 197 ? -4.082 9.483 5.375 1.00 88.50 197 SER A O 1
ATOM 1546 N N . PHE A 1 198 ? -3.931 9.089 7.581 1.00 86.44 198 PHE A N 1
ATOM 1547 C CA . PHE A 1 198 ? -5.290 9.512 7.914 1.00 86.44 198 PHE A CA 1
ATOM 1548 C C . PHE A 1 198 ? -5.280 10.712 8.863 1.00 86.44 198 PHE A C 1
ATOM 1550 O O . PHE A 1 198 ? -6.285 10.998 9.511 1.00 86.44 198 PHE A O 1
ATOM 1557 N N . ASP A 1 199 ? -4.146 11.412 8.953 1.00 82.50 199 ASP A N 1
ATOM 1558 C CA . ASP A 1 199 ? -4.088 12.669 9.678 1.00 82.50 199 ASP A CA 1
ATOM 1559 C C . ASP A 1 199 ? -4.929 13.728 8.959 1.00 82.50 199 ASP A C 1
ATOM 1561 O O . ASP A 1 199 ? -4.713 14.031 7.781 1.00 82.50 199 ASP A O 1
ATOM 1565 N N . ILE A 1 200 ? -5.915 14.251 9.677 1.00 69.75 200 ILE A N 1
ATOM 1566 C CA . ILE A 1 200 ? -6.820 15.298 9.223 1.00 69.75 200 ILE A CA 1
ATOM 1567 C C . ILE A 1 200 ? -6.337 16.576 9.910 1.00 69.75 200 ILE A C 1
ATOM 1569 O O . ILE A 1 200 ? -6.437 16.654 11.133 1.00 69.75 200 ILE A O 1
ATOM 1573 N N . PRO A 1 201 ? -5.809 17.566 9.167 1.00 63.91 201 PRO A N 1
ATOM 1574 C CA . PRO A 1 201 ? -5.530 18.880 9.733 1.00 63.91 201 PRO A CA 1
ATOM 1575 C C . PRO A 1 201 ? -6.802 19.445 10.373 1.00 63.91 201 PRO A C 1
ATOM 1577 O O . PRO A 1 201 ? -7.883 19.265 9.812 1.00 63.91 201 PRO A O 1
ATOM 1580 N N . ASP A 1 202 ? -6.683 20.180 11.480 1.00 57.03 202 ASP A N 1
ATOM 1581 C CA . ASP A 1 202 ? -7.809 20.710 12.281 1.00 57.03 202 ASP A CA 1
ATOM 1582 C C . ASP A 1 202 ? -8.800 21.616 11.506 1.00 57.03 202 ASP A C 1
ATOM 1584 O O . ASP A 1 202 ? -9.792 22.098 12.056 1.00 57.03 202 ASP A O 1
ATOM 1588 N N . HIS A 1 203 ? -8.556 21.855 10.214 1.00 54.41 203 HIS A N 1
ATOM 1589 C CA . HIS A 1 203 ? -9.315 22.734 9.333 1.00 54.41 203 HIS A CA 1
ATOM 1590 C C . HIS A 1 203 ? -9.600 22.101 7.963 1.00 54.41 203 HIS A C 1
ATOM 1592 O O . HIS A 1 203 ? -9.446 22.776 6.948 1.00 54.41 203 HIS A O 1
ATOM 1598 N N . VAL A 1 204 ? -9.992 20.822 7.882 1.00 54.72 204 VAL A N 1
ATOM 1599 C CA . VAL A 1 204 ? -10.585 20.323 6.627 1.00 54.72 204 VAL A CA 1
ATOM 1600 C C . VAL A 1 204 ? -11.947 21.002 6.460 1.00 54.72 204 VAL A C 1
ATOM 1602 O O . VAL A 1 204 ? -12.853 20.716 7.247 1.00 54.72 204 VAL A O 1
ATOM 1605 N N . PRO A 1 205 ? -12.110 21.925 5.489 1.00 53.53 205 PRO A N 1
ATOM 1606 C CA . PRO A 1 205 ? -13.387 22.584 5.272 1.00 53.53 205 PRO A CA 1
ATOM 1607 C C . PRO A 1 205 ? -14.406 21.505 4.933 1.00 53.53 205 PRO A C 1
ATOM 1609 O O . PRO A 1 205 ? -14.110 20.614 4.135 1.00 53.53 205 PRO A O 1
ATOM 1612 N N . ASN A 1 206 ? -15.585 21.565 5.547 1.00 58.81 206 ASN A N 1
ATOM 1613 C CA . ASN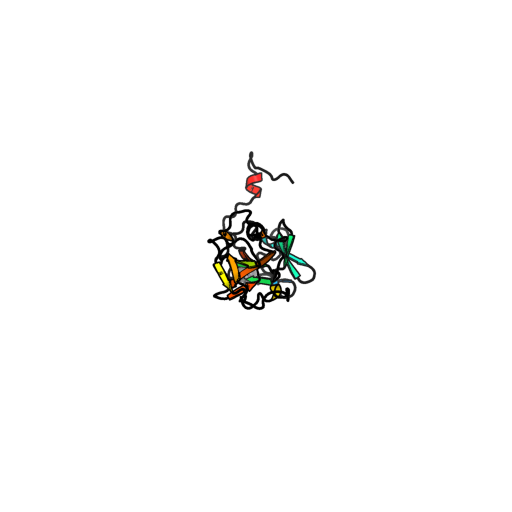 A 1 206 ? -16.667 20.665 5.182 1.00 58.81 206 ASN A CA 1
ATOM 1614 C C . ASN A 1 206 ? -16.913 20.823 3.669 1.00 58.81 206 ASN A C 1
ATOM 1616 O O . ASN A 1 206 ? -17.262 21.926 3.244 1.00 58.81 206 ASN A O 1
ATOM 1620 N N . PRO A 1 207 ? -16.716 19.773 2.852 1.00 58.38 207 PRO A N 1
ATOM 1621 C CA . PRO A 1 207 ? -16.891 19.872 1.406 1.00 58.38 207 PRO A CA 1
ATOM 1622 C C . PRO A 1 207 ? -18.327 20.267 1.033 1.00 58.38 207 PRO A C 1
ATOM 1624 O O . PRO A 1 207 ? -18.537 20.863 -0.018 1.00 58.38 207 PRO A O 1
ATOM 1627 N N . CYS A 1 208 ? -19.301 20.026 1.918 1.00 62.56 208 CYS A N 1
ATOM 1628 C CA . CYS A 1 208 ? -20.679 20.474 1.742 1.00 62.56 208 CYS A CA 1
ATOM 1629 C C . CYS A 1 208 ? -20.852 21.992 1.904 1.00 62.56 208 CYS A C 1
ATOM 1631 O O . CYS A 1 208 ? -21.788 22.543 1.338 1.00 62.56 208 CYS A O 1
ATOM 1633 N N . ASN A 1 209 ? -19.949 22.688 2.605 1.00 66.00 209 ASN A N 1
ATOM 1634 C CA . ASN A 1 209 ? -20.016 24.149 2.722 1.00 66.00 209 ASN A CA 1
ATOM 1635 C C . ASN A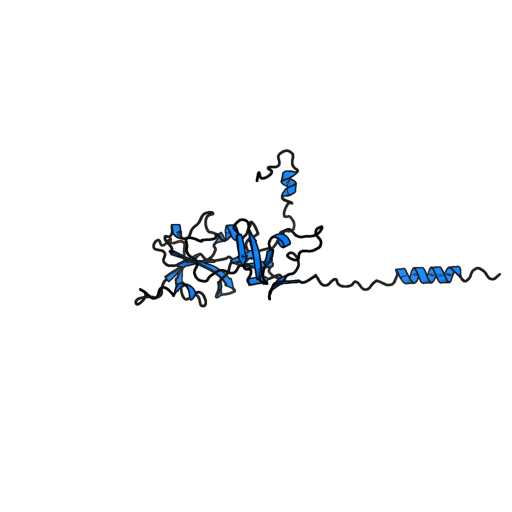 1 209 ? -19.775 24.833 1.370 1.00 66.00 209 ASN A C 1
ATOM 1637 O O . ASN A 1 209 ? -20.190 25.972 1.179 1.00 66.00 209 ASN A O 1
ATOM 1641 N N . GLU A 1 210 ? -19.101 24.160 0.431 1.00 64.06 210 GLU A N 1
ATOM 1642 C CA . GLU A 1 210 ? -18.957 24.673 -0.930 1.00 64.06 210 GLU A CA 1
ATOM 1643 C C . GLU A 1 210 ? -20.274 24.551 -1.702 1.00 64.06 210 GLU A C 1
ATOM 1645 O O . GLU A 1 210 ? -20.615 25.463 -2.443 1.00 64.06 210 GLU A O 1
ATOM 1650 N N . CYS A 1 211 ? -21.050 23.487 -1.465 1.00 62.84 211 CYS A N 1
ATOM 1651 C CA . CYS A 1 211 ? -22.379 23.281 -2.051 1.00 62.84 211 CYS A CA 1
ATOM 1652 C C . CYS A 1 211 ? -23.447 24.241 -1.497 1.00 62.84 211 CYS A C 1
ATOM 1654 O O . CYS A 1 211 ? -24.465 24.451 -2.145 1.00 62.84 211 CYS A O 1
ATOM 1656 N N . GLU A 1 212 ? -23.239 24.804 -0.302 1.00 69.88 212 GLU A N 1
ATOM 1657 C CA . GLU A 1 212 ? -24.143 25.790 0.309 1.00 69.88 212 GLU A CA 1
ATOM 1658 C C . GLU A 1 212 ? -23.941 27.214 -0.229 1.00 69.88 212 GLU A C 1
ATOM 1660 O O . GLU A 1 212 ? -24.768 28.097 0.012 1.00 69.88 212 GLU A O 1
ATOM 1665 N N . LYS A 1 213 ? -22.850 27.469 -0.961 1.00 74.06 213 LYS A N 1
ATOM 1666 C CA . LYS A 1 213 ? -22.632 28.771 -1.596 1.00 74.06 213 LYS A CA 1
ATOM 1667 C C . LYS A 1 213 ? -23.586 28.941 -2.787 1.00 74.06 213 LYS A C 1
ATOM 1669 O O . LYS A 1 213 ? -23.830 27.968 -3.497 1.00 74.06 213 LYS A O 1
ATOM 1674 N N . PRO A 1 214 ? -24.058 30.171 -3.075 1.00 68.38 214 PRO A N 1
ATOM 1675 C CA . PRO A 1 214 ? -24.928 30.445 -4.225 1.00 68.38 214 PRO A CA 1
ATOM 1676 C C . PRO A 1 214 ? -24.350 29.967 -5.568 1.00 68.38 214 PRO A C 1
ATOM 1678 O O . PRO A 1 214 ? -25.106 29.561 -6.442 1.00 68.38 214 PRO A O 1
ATOM 1681 N N . ASP A 1 215 ? -23.016 29.960 -5.687 1.00 71.00 215 ASP A N 1
ATOM 1682 C CA . ASP A 1 215 ? -22.259 29.506 -6.864 1.00 71.00 215 ASP A CA 1
ATOM 1683 C C . ASP A 1 215 ? -21.503 28.182 -6.613 1.00 71.00 215 ASP A C 1
ATOM 1685 O O . ASP A 1 215 ? -20.489 27.887 -7.250 1.00 71.00 215 ASP A O 1
ATOM 1689 N N . GLY A 1 216 ? -21.949 27.394 -5.633 1.00 59.31 216 GLY A N 1
ATOM 1690 C CA . GLY A 1 216 ? -21.345 26.115 -5.281 1.00 59.31 216 GLY A CA 1
ATOM 1691 C C . GLY A 1 216 ? -21.436 25.097 -6.414 1.00 59.31 216 GLY A C 1
ATOM 1692 O O . GLY A 1 216 ? -22.529 24.752 -6.863 1.00 59.31 216 GLY A O 1
ATOM 1693 N N . ILE A 1 217 ? -20.297 24.564 -6.867 1.00 56.78 217 ILE A N 1
ATOM 1694 C CA . ILE A 1 217 ? -20.286 23.464 -7.841 1.00 56.78 217 ILE A CA 1
ATOM 1695 C C . ILE A 1 217 ? -20.622 22.169 -7.100 1.00 56.78 217 ILE A C 1
ATOM 1697 O O . ILE A 1 217 ? -19.765 21.561 -6.459 1.00 56.78 217 ILE A O 1
ATOM 1701 N N . VAL A 1 218 ? -21.876 21.738 -7.207 1.00 66.38 218 VAL A N 1
ATOM 1702 C CA . VAL A 1 218 ? -22.305 20.407 -6.772 1.00 66.38 218 VAL A CA 1
ATOM 1703 C C . VAL A 1 218 ? -21.864 19.402 -7.837 1.00 66.38 218 VAL A C 1
ATOM 1705 O O . VAL A 1 218 ? -22.141 19.587 -9.023 1.00 66.38 218 VAL A O 1
ATOM 1708 N N . GLY A 1 219 ? -21.138 18.357 -7.437 1.00 50.84 219 GLY A N 1
ATOM 1709 C CA . GLY A 1 219 ? -20.777 17.272 -8.348 1.00 50.84 219 GLY A CA 1
ATOM 1710 C C . GLY A 1 219 ? -22.040 16.593 -8.878 1.00 50.84 219 GLY A C 1
ATOM 1711 O O . GLY A 1 219 ? -22.830 16.085 -8.089 1.00 50.84 219 GLY A O 1
ATOM 1712 N N . LEU A 1 220 ? -22.241 16.629 -10.196 1.00 47.28 220 LEU A N 1
ATOM 1713 C CA . LEU A 1 220 ? -23.250 15.824 -10.885 1.00 47.28 220 LEU A CA 1
ATOM 1714 C C . LEU A 1 220 ? -22.779 14.363 -10.883 1.00 47.28 220 LEU A C 1
ATOM 1716 O O . LEU A 1 220 ? -21.707 14.079 -11.424 1.00 47.28 220 LEU A O 1
ATOM 1720 N N . ASP A 1 221 ? -23.563 13.484 -10.255 1.00 41.34 221 ASP A N 1
ATOM 1721 C CA . ASP A 1 221 ? -23.467 12.025 -10.416 1.00 41.34 221 ASP A CA 1
ATOM 1722 C C . ASP A 1 221 ? -23.828 11.589 -11.849 1.00 41.34 221 ASP A C 1
ATOM 1724 O O . ASP A 1 221 ? -24.745 12.202 -12.452 1.00 41.34 221 ASP A O 1
#